Protein AF-A0A7S3SKW7-F1 (afdb_monomer_lite)

Foldseek 3Di:
DVLVCCVPPVVDPLVVQLVVLLVVLLVLQQVPWDQFPPRDTDGPVVLVVPVRSVVVDDPCVLVCLLVDPDPSSVVSNVSVVCVVVVVTFAWFDDKFKDDFAFFAPPLVGRDGDHQQDQADPPPRHGRLPGDFDFDDPVPDADQVGAGTHPVRVDDQVNVLVLLLVLFDPVCSVQLVVVSVQKGKDKDKRFAADWHWDAYPNGGIHIAHDNQVPPWDADPPDDDDPVVGTDRDDPVNDDCVVGPPGRMIMIMIMTGNDFDQTPVRDTSSVRSSVSNVVSCVSSVTDDDPPPPPDDPDDDPDPDDPPDPPPPDDDDDDDDDDDDDDDDDDDDDDDDDDDD

Sequence (338 aa):
MRAKLHQTVYQHHTANVAELMITDVLKLACDFKFRGDNGEPTTLADAALDPISFAQLTDSIIEPIWLSLDPEMKPARELYARILNRNFYKQIGGAFKICHLPLCPNRKCREPTPVHAKFCFNCGAKCTSREHTGGREDGQTDEEYPGVPLLLHKSAEDFKADILEHVKEDLKEHVYKHSHEVAVHLVIITHGKERTMRDHYGKWWKVYDPLWGVGFYNPKEEGELQDKVHWYKRENMSKLNVPEEDQERTLWLYLKNDVRLETGQALSDVVHAAYDLWRRSNKAVQPSQGGQNTPTHTPGGTVIERSVRQGKLQPAKLTLGPSPVPEGSADAEAADLQ

Structure (mmCIF, N/CA/C/O backbone):
data_AF-A0A7S3SKW7-F1
#
_entry.id   AF-A0A7S3SKW7-F1
#
loop_
_atom_site.group_PDB
_atom_site.id
_atom_site.type_symbol
_atom_site.label_atom_id
_atom_site.label_alt_id
_atom_site.label_comp_id
_atom_site.label_asym_id
_atom_site.label_entity_id
_atom_site.label_seq_id
_atom_site.pdbx_PDB_ins_code
_atom_site.Cartn_x
_atom_site.Cartn_y
_atom_site.Cartn_z
_atom_site.occupancy
_atom_site.B_iso_or_equiv
_atom_site.auth_seq_id
_atom_site.auth_comp_id
_atom_site.auth_asym_id
_atom_site.auth_atom_id
_atom_site.pdbx_PDB_model_num
ATOM 1 N N . MET A 1 1 ? 19.826 0.259 -5.684 1.00 86.25 1 MET A N 1
ATOM 2 C CA . MET A 1 1 ? 19.826 0.617 -4.245 1.00 86.25 1 MET A CA 1
ATOM 3 C C . MET A 1 1 ? 18.452 1.068 -3.754 1.00 86.25 1 MET A C 1
ATOM 5 O O . MET A 1 1 ? 17.925 0.385 -2.891 1.00 86.25 1 MET A O 1
ATOM 9 N N . ARG A 1 2 ? 17.837 2.122 -4.323 1.00 89.12 2 ARG A N 1
ATOM 10 C CA . ARG A 1 2 ? 16.497 2.613 -3.922 1.00 89.12 2 ARG A CA 1
ATOM 11 C C . ARG A 1 2 ? 15.456 1.499 -3.741 1.00 89.12 2 ARG A C 1
ATOM 13 O O . ARG A 1 2 ? 14.928 1.346 -2.650 1.00 89.12 2 ARG A O 1
ATOM 20 N N . ALA A 1 3 ? 15.204 0.692 -4.772 1.00 86.62 3 ALA A N 1
ATOM 21 C CA . ALA A 1 3 ? 14.207 -0.381 -4.695 1.00 86.62 3 ALA A CA 1
ATOM 22 C C . ALA A 1 3 ? 14.493 -1.406 -3.584 1.00 86.62 3 ALA A C 1
ATOM 24 O O . ALA A 1 3 ? 13.579 -1.804 -2.876 1.00 86.62 3 ALA A O 1
ATOM 25 N N . LYS A 1 4 ? 15.769 -1.752 -3.364 1.00 87.94 4 LYS A N 1
ATOM 26 C CA . LYS A 1 4 ? 16.181 -2.635 -2.264 1.00 87.94 4 LYS A CA 1
ATOM 27 C C . LYS A 1 4 ? 15.827 -2.027 -0.904 1.00 87.94 4 LYS A C 1
ATOM 29 O O . LYS A 1 4 ? 15.244 -2.718 -0.086 1.00 87.94 4 LYS A O 1
ATOM 34 N N . LEU A 1 5 ? 16.122 -0.742 -0.685 1.00 91.94 5 LEU A N 1
ATOM 35 C CA . LEU A 1 5 ? 15.745 -0.049 0.555 1.00 91.94 5 LEU A CA 1
ATOM 36 C C . LEU A 1 5 ? 14.226 0.005 0.742 1.00 91.94 5 LEU A C 1
ATOM 38 O O . LEU A 1 5 ? 13.752 -0.194 1.856 1.00 91.94 5 LEU A O 1
ATOM 42 N N . HIS A 1 6 ? 13.463 0.214 -0.336 1.00 90.12 6 HIS A N 1
ATOM 43 C CA . HIS A 1 6 ? 12.005 0.116 -0.269 1.00 90.12 6 HIS A CA 1
ATOM 44 C C . HIS A 1 6 ? 11.557 -1.276 0.168 1.00 90.12 6 HIS A C 1
ATOM 46 O O . HIS A 1 6 ? 10.794 -1.372 1.115 1.00 90.12 6 HIS A O 1
ATOM 52 N N . GLN A 1 7 ? 12.073 -2.344 -0.437 1.00 86.62 7 GLN A N 1
ATOM 53 C CA . GLN A 1 7 ? 11.705 -3.713 -0.068 1.00 86.62 7 GLN A CA 1
ATOM 54 C C . GLN A 1 7 ? 12.084 -4.072 1.375 1.00 86.62 7 GLN A C 1
ATOM 56 O O . GLN A 1 7 ? 11.323 -4.754 2.053 1.00 86.62 7 GLN A O 1
ATOM 61 N N . THR A 1 8 ? 13.269 -3.663 1.838 1.00 88.12 8 THR A N 1
ATOM 62 C CA . THR A 1 8 ? 13.812 -4.147 3.117 1.00 88.12 8 THR A CA 1
ATOM 63 C C . THR A 1 8 ? 13.499 -3.248 4.305 1.00 88.12 8 THR A C 1
ATOM 65 O O . THR A 1 8 ? 13.458 -3.744 5.424 1.00 88.12 8 THR A O 1
ATOM 68 N N . VAL A 1 9 ? 13.336 -1.940 4.085 1.00 91.69 9 VAL A N 1
ATOM 69 C CA . VAL A 1 9 ? 13.177 -0.947 5.159 1.00 91.69 9 VAL A CA 1
ATOM 70 C C . VAL A 1 9 ? 11.824 -0.256 5.051 1.00 91.69 9 VAL A C 1
ATOM 72 O O . VAL A 1 9 ? 10.982 -0.443 5.920 1.00 91.69 9 VAL A O 1
ATOM 75 N N . TYR A 1 10 ? 11.589 0.504 3.976 1.00 91.19 10 TYR A N 1
ATOM 76 C CA . TYR A 1 10 ? 10.419 1.391 3.901 1.00 91.19 10 TYR A CA 1
ATOM 77 C C . TYR A 1 10 ? 9.089 0.668 3.706 1.00 91.19 10 TYR A C 1
ATOM 79 O O . TYR A 1 10 ? 8.048 1.270 3.909 1.00 91.19 10 TYR A O 1
ATOM 87 N N . GLN A 1 11 ? 9.109 -0.565 3.208 1.00 92.31 11 GLN A N 1
ATOM 88 C CA . GLN A 1 11 ? 7.915 -1.376 2.960 1.00 92.31 11 GLN A CA 1
ATOM 89 C C . GLN A 1 11 ? 7.965 -2.681 3.753 1.00 92.31 11 GLN A C 1
ATOM 91 O O . GLN A 1 11 ? 7.426 -3.711 3.338 1.00 92.31 11 GLN A O 1
ATOM 96 N N . HIS A 1 12 ? 8.685 -2.662 4.877 1.00 91.38 12 HIS A N 1
ATOM 97 C CA . HIS A 1 12 ? 8.727 -3.798 5.774 1.00 91.38 12 HIS A CA 1
ATOM 98 C C . HIS A 1 12 ? 7.319 -4.059 6.319 1.00 91.38 12 HIS A C 1
ATOM 100 O O . HIS A 1 12 ? 6.720 -3.182 6.930 1.00 91.38 12 HIS A O 1
ATOM 106 N N . HIS A 1 13 ? 6.808 -5.280 6.153 1.00 89.00 13 HIS A N 1
ATOM 107 C CA . HIS A 1 13 ? 5.411 -5.608 6.466 1.00 89.00 13 HIS A CA 1
ATOM 108 C C . HIS A 1 13 ? 4.960 -5.154 7.869 1.00 89.00 13 HIS A C 1
ATOM 110 O O . HIS A 1 13 ? 3.896 -4.564 8.001 1.00 89.00 13 HIS A O 1
ATOM 116 N N . THR A 1 14 ? 5.779 -5.341 8.913 1.00 92.06 14 THR A N 1
ATOM 117 C CA . THR A 1 14 ? 5.444 -4.877 10.273 1.00 92.06 14 THR A CA 1
ATOM 118 C C . THR A 1 14 ? 5.366 -3.353 10.375 1.00 92.06 14 THR A C 1
ATOM 120 O O . THR A 1 14 ? 4.507 -2.846 11.090 1.00 92.06 14 THR A O 1
ATOM 123 N N . ALA A 1 15 ? 6.231 -2.624 9.660 1.00 94.31 15 ALA A N 1
ATOM 124 C CA . ALA A 1 15 ? 6.179 -1.164 9.619 1.00 94.31 15 ALA A CA 1
ATOM 125 C C . ALA A 1 15 ? 4.897 -0.710 8.911 1.00 94.31 15 ALA A C 1
ATOM 127 O O . ALA A 1 15 ? 4.144 0.074 9.474 1.00 94.31 15 ALA A O 1
ATOM 128 N N . ASN A 1 16 ? 4.569 -1.319 7.768 1.00 94.56 16 ASN A N 1
ATOM 129 C CA . ASN A 1 16 ? 3.340 -1.022 7.032 1.00 94.56 16 ASN A CA 1
ATOM 130 C C . ASN A 1 16 ? 2.081 -1.298 7.871 1.00 94.56 16 ASN A C 1
ATOM 132 O O . ASN A 1 16 ? 1.124 -0.531 7.821 1.00 94.56 16 ASN A O 1
ATOM 136 N N . VAL A 1 17 ? 2.055 -2.378 8.663 1.00 95.94 17 VAL A N 1
ATOM 137 C CA . VAL A 1 17 ? 0.923 -2.648 9.568 1.00 95.94 17 VAL A CA 1
ATOM 138 C C . VAL A 1 17 ? 0.831 -1.603 10.676 1.00 95.94 17 VAL A C 1
ATOM 140 O O . VAL A 1 17 ? -0.269 -1.145 10.979 1.00 95.94 17 VAL A O 1
ATOM 143 N N . ALA A 1 18 ? 1.958 -1.204 11.268 1.00 96.62 18 ALA A N 1
ATOM 144 C CA . ALA A 1 18 ? 1.972 -0.142 12.267 1.00 96.62 18 ALA A CA 1
ATOM 145 C C . ALA A 1 18 ? 1.477 1.189 11.675 1.00 96.62 18 ALA A C 1
ATOM 147 O O . ALA A 1 18 ? 0.622 1.830 12.277 1.00 96.62 18 ALA A O 1
ATOM 148 N N . GLU A 1 19 ? 1.925 1.561 10.473 1.00 96.44 19 GLU A N 1
ATOM 149 C CA . GLU A 1 19 ? 1.458 2.749 9.745 1.00 96.44 19 GLU A CA 1
ATOM 150 C C . GLU A 1 19 ? -0.053 2.706 9.471 1.00 96.44 19 GLU A C 1
ATOM 152 O O . GLU A 1 19 ? -0.749 3.701 9.680 1.00 96.44 19 GLU A O 1
ATOM 157 N N . LEU A 1 20 ? -0.589 1.549 9.060 1.00 96.81 20 LEU A N 1
ATOM 158 C CA . LEU A 1 20 ? -2.032 1.360 8.875 1.00 96.81 20 LEU A CA 1
ATOM 159 C C . LEU A 1 20 ? -2.804 1.552 10.183 1.00 96.81 20 LEU A C 1
ATOM 161 O O . LEU A 1 20 ? -3.842 2.211 10.187 1.00 96.81 20 LEU A O 1
ATOM 165 N N . MET A 1 21 ? -2.300 1.010 11.293 1.00 98.00 21 MET A N 1
ATOM 166 C CA . MET A 1 21 ? -2.927 1.191 12.602 1.00 98.00 21 MET A CA 1
ATOM 167 C C . MET A 1 21 ? -2.851 2.642 13.077 1.00 98.00 21 MET A C 1
ATOM 169 O O . MET A 1 21 ? -3.851 3.151 13.565 1.00 98.00 21 MET A O 1
ATOM 173 N N . ILE A 1 22 ? -1.719 3.330 12.901 1.00 97.44 22 ILE A N 1
ATOM 174 C CA . ILE A 1 22 ? -1.582 4.761 13.227 1.00 97.44 22 ILE A CA 1
ATOM 175 C C . ILE A 1 22 ? -2.547 5.592 12.376 1.00 97.44 22 ILE A C 1
ATOM 177 O O . ILE A 1 22 ? -3.231 6.467 12.895 1.00 97.44 22 ILE A O 1
ATOM 181 N N . THR A 1 23 ? -2.670 5.282 11.085 1.00 96.62 23 THR A N 1
ATOM 182 C CA . THR A 1 23 ? -3.644 5.935 10.200 1.00 96.62 23 THR A CA 1
ATOM 183 C C . THR A 1 23 ? -5.071 5.743 10.715 1.00 96.62 23 THR A C 1
ATOM 185 O O . THR A 1 23 ? -5.851 6.691 10.734 1.00 96.62 23 THR A O 1
ATOM 188 N N . ASP A 1 24 ? -5.422 4.534 11.155 1.00 97.06 24 ASP A N 1
ATOM 189 C CA . ASP A 1 24 ? -6.730 4.264 11.752 1.00 97.06 24 ASP A CA 1
ATOM 190 C C . ASP A 1 24 ? -6.914 4.990 13.101 1.00 97.06 24 ASP A C 1
ATOM 192 O O . ASP A 1 24 ? -7.998 5.511 13.349 1.00 97.06 24 ASP A O 1
ATOM 196 N N . VAL A 1 25 ? -5.871 5.106 13.937 1.00 97.50 25 VAL A N 1
ATOM 197 C CA . VAL A 1 25 ? -5.894 5.923 15.170 1.00 97.50 25 VAL A CA 1
ATOM 198 C C . VAL A 1 25 ? -6.221 7.377 14.833 1.00 97.50 25 VAL A C 1
ATOM 200 O O . VAL A 1 25 ? -7.125 7.948 15.435 1.00 97.50 25 VAL A O 1
ATOM 203 N N . LEU A 1 26 ? -5.537 7.963 13.846 1.00 96.62 26 LEU A N 1
ATOM 204 C CA . LEU A 1 26 ? -5.760 9.350 13.430 1.00 96.62 26 LEU A CA 1
ATOM 205 C C . LEU A 1 26 ? -7.150 9.557 12.812 1.00 96.62 26 LEU A C 1
ATOM 207 O O . LEU A 1 26 ? -7.773 10.583 13.058 1.00 96.62 26 LEU A O 1
ATOM 211 N N . LYS A 1 27 ? -7.678 8.576 12.068 1.00 96.00 27 LYS A N 1
ATOM 212 C CA . LYS A 1 27 ? -9.061 8.611 11.557 1.00 96.00 27 LYS A CA 1
ATOM 213 C C . LYS A 1 27 ? -10.095 8.567 12.679 1.00 96.00 27 LYS A C 1
ATOM 215 O O . LYS A 1 27 ? -11.083 9.286 12.615 1.00 96.00 27 LYS A O 1
ATOM 220 N N . LEU A 1 28 ? -9.875 7.733 13.696 1.00 96.12 28 LEU A N 1
ATOM 221 C CA . LEU A 1 28 ? -10.738 7.678 14.881 1.00 96.12 28 LEU A CA 1
ATOM 222 C C . LEU A 1 28 ? -10.633 8.955 15.727 1.00 96.12 28 LEU A C 1
ATOM 224 O O . LEU A 1 28 ? -11.580 9.297 16.422 1.00 96.12 28 LEU A O 1
ATOM 228 N N . ALA A 1 29 ? -9.504 9.658 15.647 1.00 95.88 29 ALA A N 1
ATOM 229 C CA . ALA A 1 29 ? -9.258 10.938 16.299 1.00 95.88 29 ALA A CA 1
ATOM 230 C C . ALA A 1 29 ? -9.480 12.144 15.364 1.00 95.88 29 ALA A C 1
ATOM 232 O O . ALA A 1 29 ? -8.916 13.208 15.603 1.00 95.88 29 ALA A O 1
ATOM 233 N N . CYS A 1 30 ? -10.276 12.004 14.295 1.00 93.38 30 CYS A N 1
ATOM 234 C CA . CYS A 1 30 ? -10.484 13.077 13.313 1.00 93.38 30 CYS A CA 1
ATOM 235 C C . CYS A 1 30 ? -11.018 14.368 13.958 1.00 93.38 30 CYS A C 1
ATOM 237 O O . CYS A 1 30 ? -10.590 15.461 13.592 1.00 93.38 30 CYS A O 1
ATOM 239 N N . ASP A 1 31 ? -11.894 14.227 14.956 1.00 92.94 31 ASP A N 1
ATOM 240 C CA . ASP A 1 31 ? -12.514 15.342 15.680 1.00 92.94 31 ASP A CA 1
ATOM 241 C C . ASP A 1 31 ? -11.653 15.872 16.842 1.00 92.94 31 ASP A C 1
ATOM 243 O O . ASP A 1 31 ? -12.062 16.789 17.560 1.00 92.94 31 ASP A O 1
ATOM 247 N N . PHE A 1 32 ? -10.444 15.327 17.038 1.00 94.56 32 PHE A N 1
ATOM 248 C CA . PHE A 1 32 ? -9.511 15.814 18.048 1.00 94.56 32 PHE A CA 1
ATOM 249 C C . PHE A 1 32 ? -9.118 17.265 17.759 1.00 94.56 32 PHE A C 1
ATOM 251 O O . PHE A 1 32 ? -8.619 17.590 16.679 1.00 94.56 32 PHE A O 1
ATOM 258 N N . LYS A 1 33 ? -9.313 18.134 18.756 1.00 94.31 33 LYS A N 1
ATOM 259 C CA . LYS A 1 33 ? -8.997 19.558 18.656 1.00 94.31 33 LYS A CA 1
ATOM 260 C C . LYS A 1 33 ? -7.662 19.874 19.305 1.00 94.31 33 LYS A C 1
ATOM 262 O O . LYS A 1 33 ? -7.409 19.502 20.450 1.00 94.31 33 LYS A O 1
ATOM 267 N N . PHE A 1 34 ? -6.850 20.642 18.599 1.00 92.50 34 PHE A N 1
ATOM 268 C CA . PHE A 1 34 ? -5.617 21.219 19.116 1.00 92.50 34 PHE A CA 1
ATOM 269 C C . PHE A 1 34 ? -5.548 22.704 18.767 1.00 92.50 34 PHE A C 1
ATOM 271 O O . PHE A 1 34 ? -6.434 23.251 18.113 1.00 92.50 34 PHE A O 1
ATOM 278 N N . ARG A 1 35 ? -4.522 23.385 19.271 1.00 91.38 35 ARG A N 1
ATOM 279 C CA . ARG A 1 35 ? -4.358 24.823 19.076 1.00 91.38 35 ARG A CA 1
ATOM 280 C C . ARG A 1 35 ? -3.829 25.098 17.664 1.00 91.38 35 ARG A C 1
ATOM 282 O O . ARG A 1 35 ? -2.755 24.621 17.330 1.00 91.38 35 ARG A O 1
ATOM 289 N N . GLY A 1 36 ? -4.576 25.849 16.865 1.00 88.94 36 GLY A N 1
ATOM 290 C CA . GLY A 1 36 ? -4.210 26.283 15.517 1.00 88.94 36 GLY A CA 1
ATOM 291 C C . GLY A 1 36 ? -3.710 27.728 15.477 1.00 88.94 36 GLY A C 1
ATOM 292 O O . GLY A 1 36 ? -3.124 28.230 16.447 1.00 88.94 36 GLY A O 1
ATOM 293 N N . ASP A 1 37 ? -3.943 28.404 14.350 1.00 87.44 37 ASP A N 1
ATOM 294 C CA . ASP A 1 37 ? -3.579 29.812 14.160 1.00 87.44 37 ASP A CA 1
ATOM 295 C C . ASP A 1 37 ? -4.242 30.735 15.197 1.00 87.44 37 ASP A C 1
ATOM 297 O O . ASP A 1 37 ? -5.393 30.550 15.591 1.00 87.44 37 ASP A O 1
ATOM 301 N N . ASN A 1 38 ? -3.483 31.719 15.687 1.00 86.50 38 ASN A N 1
ATOM 302 C CA . ASN A 1 38 ? -3.881 32.678 16.728 1.00 86.50 38 ASN A CA 1
ATOM 303 C C . ASN A 1 38 ? -4.429 32.06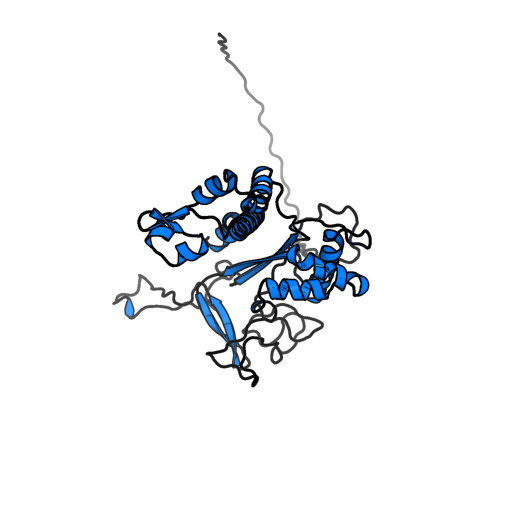4 18.034 1.00 86.50 38 ASN A C 1
ATOM 305 O O . ASN A 1 38 ? -4.876 32.778 18.928 1.00 86.50 38 ASN A O 1
ATOM 309 N N . GLY A 1 39 ? -4.309 30.746 18.205 1.00 86.88 39 GLY A N 1
ATOM 310 C CA . GLY A 1 39 ? -4.818 30.016 19.354 1.00 86.88 39 GLY A CA 1
ATOM 311 C C . GLY A 1 39 ? -6.234 29.469 19.230 1.00 86.88 39 GLY A C 1
ATOM 312 O O . GLY A 1 39 ? -6.721 28.911 20.212 1.00 86.88 39 GLY A O 1
ATOM 313 N N . GLU A 1 40 ? -6.853 29.575 18.058 1.00 92.06 40 GLU A N 1
ATOM 314 C CA . GLU A 1 40 ? -8.169 28.996 17.802 1.00 92.06 40 GLU A CA 1
ATOM 315 C C . GLU A 1 40 ? -8.094 27.463 17.718 1.00 92.06 40 GLU A C 1
ATOM 317 O O . GLU A 1 40 ? -7.094 26.916 17.244 1.00 92.06 40 GLU A O 1
ATOM 322 N N . PRO A 1 41 ? -9.114 26.730 18.193 1.00 93.81 41 PRO A N 1
ATOM 323 C CA . PRO A 1 41 ? -9.132 25.280 18.090 1.00 93.81 41 PRO A CA 1
ATOM 324 C C . PRO A 1 41 ? -9.297 24.841 16.629 1.00 93.81 41 PRO A C 1
ATOM 326 O O . PRO A 1 41 ? -10.198 25.302 15.933 1.00 93.81 41 PRO A O 1
ATOM 329 N N . THR A 1 42 ? -8.471 23.896 16.193 1.00 94.88 42 THR A N 1
ATOM 330 C CA . THR A 1 42 ? -8.507 23.301 14.850 1.00 94.88 42 THR A CA 1
ATOM 331 C C . THR A 1 42 ? -8.482 21.775 14.932 1.00 94.88 42 THR A C 1
ATOM 333 O O . THR A 1 42 ? -8.082 21.216 15.957 1.00 94.88 42 THR A O 1
ATOM 336 N N . THR A 1 43 ? -8.937 21.101 13.876 1.00 95.06 43 THR A N 1
ATOM 337 C CA . THR A 1 43 ? -8.936 19.634 13.758 1.00 95.06 43 THR A CA 1
ATOM 338 C C . THR A 1 43 ? -7.775 19.148 12.891 1.00 95.06 43 THR A C 1
ATOM 340 O O . THR A 1 43 ? -7.118 19.935 12.209 1.00 95.06 43 THR A O 1
ATOM 343 N N . LEU A 1 44 ? -7.522 17.833 12.874 1.00 93.25 44 LEU A N 1
ATOM 344 C CA . LEU A 1 44 ? -6.508 17.238 11.991 1.00 93.25 44 LEU A CA 1
ATOM 345 C C . LEU A 1 44 ? -6.794 17.517 10.506 1.00 93.25 44 LEU A C 1
ATOM 347 O O . LEU A 1 44 ? -5.866 17.760 9.735 1.00 93.25 44 LEU A O 1
ATOM 351 N N . ALA A 1 45 ? -8.068 17.476 10.107 1.00 92.62 45 ALA A N 1
ATOM 352 C CA . ALA A 1 45 ? -8.479 17.705 8.726 1.00 92.62 45 ALA A CA 1
ATOM 353 C C . ALA A 1 45 ? -8.369 19.187 8.337 1.00 92.62 45 ALA A C 1
ATOM 355 O O . ALA A 1 45 ? -7.813 19.502 7.285 1.00 92.62 45 ALA A O 1
ATOM 356 N N . ASP A 1 46 ? -8.835 20.091 9.201 1.00 94.06 46 ASP A N 1
ATOM 357 C CA . ASP A 1 46 ? -8.804 21.535 8.936 1.00 94.06 46 ASP A CA 1
ATOM 358 C C . ASP A 1 46 ? -7.373 22.077 8.920 1.00 94.06 46 ASP A C 1
ATOM 360 O O . ASP A 1 46 ? -7.027 22.927 8.099 1.00 94.06 46 ASP A O 1
ATOM 364 N N . ALA A 1 47 ? -6.499 21.530 9.766 1.00 93.75 47 ALA A N 1
ATOM 365 C CA . ALA A 1 47 ? -5.092 21.897 9.789 1.00 93.75 47 ALA A CA 1
ATOM 366 C C . ALA A 1 47 ? -4.351 21.566 8.488 1.00 93.75 47 ALA A C 1
ATOM 368 O O . ALA A 1 47 ? -3.355 22.212 8.197 1.00 93.75 47 ALA A O 1
ATOM 369 N N . ALA A 1 48 ? -4.829 20.625 7.666 1.00 91.50 48 ALA A N 1
ATOM 370 C CA . ALA A 1 48 ? -4.250 20.387 6.341 1.00 91.50 48 ALA A CA 1
ATOM 371 C C . ALA A 1 48 ? -4.508 21.544 5.352 1.00 91.50 48 ALA A C 1
ATOM 373 O O . ALA A 1 48 ? -3.822 21.643 4.333 1.00 91.50 48 ALA A O 1
ATOM 374 N N . LEU A 1 49 ? -5.490 22.406 5.637 1.00 93.75 49 LEU A N 1
ATOM 375 C CA . LEU A 1 49 ? -5.870 23.553 4.809 1.00 93.75 49 LEU A CA 1
ATOM 376 C C . LEU A 1 49 ? -5.236 24.871 5.283 1.00 93.75 49 LEU A C 1
ATOM 378 O O . LEU A 1 49 ? -5.203 25.831 4.514 1.00 93.75 49 LEU A O 1
ATOM 382 N N . ASP A 1 50 ? -4.717 24.916 6.513 1.00 93.81 50 ASP A N 1
ATOM 383 C CA . ASP A 1 50 ? -4.069 26.090 7.103 1.00 93.81 50 ASP A CA 1
ATOM 384 C C . ASP A 1 50 ? -2.564 25.846 7.337 1.00 93.81 50 ASP A C 1
ATOM 386 O O . ASP A 1 50 ? -2.202 25.035 8.191 1.00 93.81 50 ASP A O 1
ATOM 390 N N . PRO A 1 51 ? -1.656 26.566 6.650 1.00 94.12 51 PRO A N 1
ATOM 391 C CA . PRO A 1 51 ? -0.213 26.374 6.795 1.00 94.12 51 PRO A CA 1
ATOM 392 C C . PRO A 1 51 ? 0.320 26.540 8.225 1.00 94.12 51 PRO A C 1
ATOM 394 O O . PRO A 1 51 ? 1.295 25.877 8.586 1.00 94.12 51 PRO A O 1
ATOM 397 N N . ILE A 1 52 ? -0.284 27.420 9.035 1.00 94.06 52 ILE A N 1
ATOM 398 C CA . ILE A 1 52 ? 0.179 27.693 10.405 1.00 94.06 52 ILE A CA 1
ATOM 399 C C . ILE A 1 52 ? -0.167 26.516 11.318 1.00 94.06 52 ILE A C 1
ATOM 401 O O . ILE A 1 52 ? 0.695 26.027 12.050 1.00 94.06 52 ILE A O 1
ATOM 405 N N . SER A 1 53 ? -1.402 26.027 11.242 1.00 94.25 53 SER A N 1
ATOM 406 C CA . SER A 1 53 ? -1.846 24.829 11.954 1.00 94.25 53 SER A CA 1
ATOM 407 C C . SER A 1 53 ? -1.124 23.573 11.455 1.00 94.25 53 SER A C 1
ATOM 409 O O . SER A 1 53 ? -0.701 22.751 12.267 1.00 94.25 53 SER A O 1
ATOM 411 N N . PHE A 1 54 ? -0.903 23.444 10.141 1.00 95.06 54 PHE A N 1
ATOM 412 C CA . PHE A 1 54 ? -0.163 22.327 9.549 1.00 95.06 54 PHE A CA 1
ATOM 413 C C . PHE A 1 54 ? 1.269 22.230 10.081 1.00 95.06 54 PHE A C 1
ATOM 415 O O . PHE A 1 54 ? 1.736 21.142 10.399 1.00 95.06 54 PHE A O 1
ATOM 422 N N . ALA A 1 55 ? 1.966 23.360 10.229 1.00 93.69 55 ALA A N 1
ATOM 423 C CA . ALA A 1 55 ? 3.334 23.382 10.748 1.00 93.69 55 ALA A CA 1
ATOM 424 C C . ALA A 1 55 ? 3.446 22.885 12.203 1.00 93.69 55 ALA A C 1
ATOM 426 O O . ALA A 1 55 ? 4.531 22.498 12.638 1.00 93.69 55 ALA A O 1
ATOM 427 N N . GLN A 1 56 ? 2.340 22.891 12.955 1.00 91.00 56 GLN A N 1
ATOM 428 C CA . GLN A 1 56 ? 2.277 22.365 14.321 1.00 91.00 56 GLN A CA 1
ATOM 429 C C . GLN A 1 56 ? 1.967 20.862 14.359 1.00 91.00 56 GLN A C 1
ATOM 431 O O . GLN A 1 56 ? 2.232 20.209 15.372 1.00 91.00 56 GLN A O 1
ATOM 436 N N . LEU A 1 57 ? 1.448 20.291 13.265 1.00 92.69 57 LEU A N 1
ATOM 437 C CA . LEU A 1 57 ? 1.221 18.856 13.151 1.00 92.69 57 LEU A CA 1
ATOM 438 C C . LEU A 1 57 ? 2.557 18.128 13.023 1.00 92.69 57 LEU A C 1
ATOM 440 O O . LEU A 1 57 ? 3.233 18.152 11.998 1.00 92.69 57 LEU A O 1
ATOM 444 N N . THR A 1 58 ? 2.916 17.443 14.098 1.00 94.31 58 THR A N 1
ATOM 445 C CA . THR A 1 58 ? 4.094 16.581 14.181 1.00 94.31 58 THR A CA 1
ATOM 446 C C . THR A 1 58 ? 3.685 15.251 14.797 1.00 94.31 58 THR A C 1
ATOM 448 O O . THR A 1 58 ? 2.585 15.127 15.338 1.00 94.31 58 THR A O 1
ATOM 451 N N . ASP A 1 59 ? 4.588 14.272 14.796 1.00 95.06 59 ASP A N 1
ATOM 452 C CA . ASP A 1 59 ? 4.357 12.958 15.413 1.00 95.06 59 ASP A CA 1
ATOM 453 C C . ASP A 1 59 ? 3.943 13.050 16.894 1.00 95.06 59 ASP A C 1
ATOM 455 O O . ASP A 1 59 ? 3.311 12.136 17.426 1.00 95.06 59 ASP A O 1
ATOM 459 N N . SER A 1 60 ? 4.238 14.179 17.553 1.00 93.88 60 SER A N 1
ATOM 460 C CA . SER A 1 60 ? 3.824 14.439 18.932 1.00 93.88 60 SER A CA 1
ATOM 461 C C . SER A 1 60 ? 2.305 14.455 19.120 1.00 93.88 60 SER A C 1
ATOM 463 O O . SER A 1 60 ? 1.862 14.190 20.228 1.00 93.88 60 SER A O 1
ATOM 465 N N . ILE A 1 61 ? 1.495 14.668 18.072 1.00 94.38 61 ILE A N 1
ATOM 466 C CA . ILE A 1 61 ? 0.023 14.737 18.155 1.00 94.38 61 ILE A CA 1
ATOM 467 C C . ILE A 1 61 ? -0.626 13.458 18.703 1.00 94.38 61 ILE A C 1
ATOM 469 O O . ILE A 1 61 ? -1.700 13.501 19.304 1.00 94.38 61 ILE A O 1
ATOM 473 N N . ILE A 1 62 ? 0.047 12.318 18.543 1.00 95.12 62 ILE A N 1
ATOM 474 C CA . ILE A 1 62 ? -0.423 11.024 19.038 1.00 95.12 62 ILE A CA 1
ATOM 475 C C . ILE A 1 62 ? -0.453 11.000 20.574 1.00 95.12 62 ILE A C 1
ATOM 477 O O . ILE A 1 62 ? -1.341 10.382 21.161 1.00 95.12 62 ILE A O 1
ATOM 481 N N . GLU A 1 63 ? 0.476 11.685 21.243 1.00 95.19 63 GLU A N 1
ATOM 482 C CA . GLU A 1 63 ? 0.567 11.690 22.705 1.00 95.19 63 GLU A CA 1
ATOM 483 C C . GLU A 1 63 ? -0.606 12.444 23.371 1.00 95.19 63 GLU A C 1
ATOM 485 O O . GLU A 1 63 ? -1.253 11.856 24.241 1.00 95.19 63 GLU A O 1
ATOM 490 N N . PRO A 1 64 ? -0.990 13.665 22.948 1.00 94.94 64 PRO A N 1
ATOM 491 C CA . PRO A 1 64 ? -2.220 14.315 23.394 1.00 94.94 64 PRO A CA 1
ATOM 492 C C . PRO A 1 64 ? -3.488 13.500 23.122 1.00 94.94 64 PRO A C 1
ATOM 494 O O . PRO A 1 64 ? -4.361 13.450 23.986 1.00 94.94 64 PRO A O 1
ATOM 497 N N . ILE A 1 65 ? -3.591 12.822 21.971 1.00 95.38 65 ILE A N 1
ATOM 498 C CA . ILE A 1 65 ? -4.723 11.922 21.679 1.00 95.38 65 ILE A CA 1
ATOM 499 C C . ILE A 1 65 ? -4.754 10.772 22.694 1.00 95.38 65 ILE A C 1
ATOM 501 O O . ILE A 1 65 ? -5.807 10.442 23.242 1.00 95.38 65 ILE A O 1
ATOM 505 N N . TRP A 1 66 ? -3.591 10.186 22.983 1.00 96.12 66 TRP A N 1
ATOM 506 C CA . TRP A 1 66 ? -3.444 9.103 23.950 1.00 96.12 66 TRP A CA 1
ATOM 507 C C . TRP A 1 66 ? -3.802 9.526 25.384 1.00 96.12 66 TRP A C 1
ATOM 509 O O . TRP A 1 66 ? -4.473 8.781 26.101 1.00 96.12 66 TRP A O 1
ATOM 519 N N . LEU A 1 67 ? -3.395 10.730 25.791 1.00 95.50 67 LEU A N 1
ATOM 520 C CA . LEU A 1 67 ? -3.640 11.284 27.126 1.00 95.50 67 LEU A CA 1
ATOM 521 C C . LEU A 1 67 ? -5.012 11.958 27.276 1.00 95.50 67 LEU A C 1
ATOM 523 O O . LEU A 1 67 ? -5.409 12.281 28.398 1.00 95.50 67 LEU A O 1
ATOM 527 N N . SER A 1 68 ? -5.746 12.160 26.180 1.00 94.38 68 SER A N 1
ATOM 528 C CA . SER A 1 68 ? -7.063 12.792 26.203 1.00 94.38 68 SER A CA 1
ATOM 529 C C . SER A 1 68 ? -8.025 12.041 27.124 1.00 94.38 68 SER A C 1
ATOM 531 O O . SER A 1 68 ? -8.123 10.813 27.089 1.00 94.38 68 SER A O 1
ATOM 533 N N . LEU A 1 69 ? -8.765 12.784 27.948 1.00 94.06 69 LEU A N 1
ATOM 534 C CA . LEU A 1 69 ? -9.828 12.242 28.800 1.00 94.06 69 LEU A CA 1
ATOM 535 C C . LEU A 1 69 ? -11.177 12.159 28.080 1.00 94.06 69 LEU A C 1
ATOM 537 O O . LEU A 1 69 ? -12.127 11.616 28.643 1.00 94.06 69 LEU A O 1
ATOM 541 N N . ASP A 1 70 ? -11.252 12.668 26.853 1.00 94.19 70 ASP A N 1
ATOM 542 C CA . ASP A 1 70 ? -12.469 12.678 26.057 1.00 94.19 70 ASP A CA 1
ATOM 543 C C . ASP A 1 70 ? -12.970 11.237 25.802 1.00 94.19 70 ASP A C 1
ATOM 545 O O . ASP A 1 70 ? -12.206 10.387 25.311 1.00 94.19 70 ASP A O 1
ATOM 549 N N . PRO A 1 71 ? -14.232 10.919 26.152 1.00 94.56 71 PRO A N 1
ATOM 550 C CA . PRO A 1 71 ? -14.849 9.644 25.811 1.00 94.56 71 PRO A CA 1
ATOM 551 C C . PRO A 1 71 ? -14.846 9.349 24.307 1.00 94.56 71 PRO A C 1
ATOM 553 O O . PRO A 1 71 ? -14.697 8.183 23.939 1.00 94.56 71 PRO A O 1
ATOM 556 N N . GLU A 1 72 ? -14.954 10.366 23.447 1.00 94.12 72 GLU A N 1
ATOM 557 C CA . GLU A 1 72 ? -14.964 10.197 21.987 1.00 94.12 72 GLU A CA 1
ATOM 558 C C . GLU A 1 72 ? -13.615 9.689 21.465 1.00 94.12 72 GLU A C 1
ATOM 560 O O . GLU A 1 72 ? -13.561 8.927 20.503 1.00 94.12 72 GLU A O 1
ATOM 565 N N . MET A 1 73 ? -12.518 9.992 22.168 1.00 95.81 73 MET A N 1
ATOM 566 C CA . MET A 1 73 ? -11.170 9.525 21.819 1.00 95.81 73 MET A CA 1
ATOM 567 C C . MET A 1 73 ? -10.873 8.102 22.311 1.00 95.81 73 MET A C 1
ATOM 569 O O . MET A 1 73 ? -9.802 7.557 22.037 1.00 95.81 73 MET A O 1
ATOM 573 N N . LYS A 1 74 ? -11.790 7.460 23.047 1.00 96.69 74 LYS A N 1
ATOM 574 C CA . LYS A 1 74 ? -11.588 6.103 23.581 1.00 96.69 74 LYS A CA 1
ATOM 575 C C . LYS A 1 74 ? -11.198 5.073 22.502 1.00 96.69 74 LYS A C 1
ATOM 577 O O . LYS A 1 74 ? -10.219 4.366 22.741 1.00 96.69 74 LYS A O 1
ATOM 582 N N . PRO A 1 75 ? -11.854 4.994 21.325 1.00 96.50 75 PRO A N 1
ATOM 583 C CA . PRO A 1 75 ? -11.476 4.031 20.289 1.00 96.50 75 PRO A CA 1
ATOM 584 C C . PRO A 1 75 ? -10.056 4.259 19.749 1.00 96.50 75 PRO A C 1
ATOM 586 O O . PRO A 1 75 ? -9.303 3.303 19.563 1.00 96.50 75 PRO A O 1
ATOM 589 N N . ALA A 1 76 ? -9.663 5.523 19.547 1.00 97.38 76 ALA A N 1
ATOM 590 C CA . ALA A 1 76 ? -8.316 5.884 19.106 1.00 97.38 76 ALA A CA 1
ATOM 591 C C . ALA A 1 76 ? -7.264 5.473 20.148 1.00 97.38 76 ALA A C 1
ATOM 593 O O . ALA A 1 76 ? -6.247 4.866 19.806 1.00 97.38 76 ALA A O 1
ATOM 594 N N . ARG A 1 77 ? -7.548 5.722 21.435 1.00 97.25 77 ARG A N 1
ATOM 595 C CA . ARG A 1 77 ? -6.690 5.303 22.548 1.00 97.25 77 ARG A CA 1
ATOM 596 C C . ARG A 1 77 ? -6.531 3.788 22.598 1.00 97.25 77 ARG A C 1
ATOM 598 O O . ARG A 1 77 ? -5.409 3.293 22.605 1.00 97.25 77 ARG A O 1
ATOM 605 N N . GLU A 1 78 ? -7.625 3.034 22.591 1.00 96.81 78 GLU A N 1
ATOM 606 C CA . GLU A 1 78 ? -7.580 1.566 22.639 1.00 96.81 78 GLU A CA 1
ATOM 607 C C . GLU A 1 78 ? -6.778 0.974 21.472 1.00 96.81 78 GLU A C 1
ATOM 609 O O . GLU A 1 78 ? -5.979 0.051 21.665 1.00 96.81 78 GLU A O 1
ATOM 614 N N . LEU A 1 79 ? -6.924 1.538 20.271 1.00 97.44 79 LEU A N 1
ATOM 615 C CA . LEU A 1 79 ? -6.146 1.114 19.114 1.00 97.44 79 LEU A CA 1
ATOM 616 C C . LEU A 1 79 ? -4.656 1.465 19.254 1.00 97.44 79 LEU A C 1
ATOM 618 O O . LEU A 1 79 ? -3.808 0.622 18.964 1.00 97.44 79 LEU A O 1
ATOM 622 N N . TYR A 1 80 ? -4.315 2.650 19.764 1.00 97.50 80 TYR A N 1
ATOM 623 C CA . TYR A 1 80 ? -2.921 3.012 20.034 1.00 97.50 80 TYR A CA 1
ATOM 624 C C . TYR A 1 80 ? -2.291 2.128 21.126 1.00 97.50 80 TYR A C 1
ATOM 626 O O . TYR A 1 80 ? -1.158 1.663 20.983 1.00 97.50 80 TYR A O 1
ATOM 634 N N . ALA A 1 81 ? -3.049 1.772 22.168 1.00 97.25 81 ALA A N 1
ATOM 635 C CA . ALA A 1 81 ? -2.612 0.830 23.198 1.00 97.25 81 ALA A CA 1
ATOM 636 C C . ALA A 1 81 ? -2.270 -0.550 22.614 1.00 97.25 81 ALA A C 1
ATOM 638 O O . ALA A 1 81 ? -1.325 -1.202 23.065 1.00 97.25 81 ALA A O 1
ATOM 639 N N . ARG A 1 82 ? -2.999 -1.010 21.587 1.00 97.25 82 ARG A N 1
ATOM 640 C CA . ARG A 1 82 ? -2.643 -2.246 20.872 1.00 97.25 82 ARG A CA 1
ATOM 641 C C . ARG A 1 82 ? -1.278 -2.141 20.200 1.00 97.25 82 ARG A C 1
ATOM 643 O O . ARG A 1 82 ? -0.508 -3.093 20.293 1.00 97.25 82 ARG A O 1
ATOM 650 N N . ILE A 1 83 ? -0.966 -1.007 19.570 1.00 96.81 83 ILE A N 1
ATOM 651 C CA . ILE A 1 83 ? 0.331 -0.767 18.916 1.00 96.81 83 ILE A CA 1
ATOM 652 C C . ILE A 1 83 ? 1.466 -0.853 19.944 1.00 96.81 83 ILE A C 1
ATOM 654 O O . ILE A 1 83 ? 2.432 -1.585 19.723 1.00 96.81 83 ILE A O 1
ATOM 658 N N . LEU A 1 84 ? 1.321 -0.187 21.096 1.00 96.56 84 LEU A N 1
ATOM 659 C CA . LEU A 1 84 ? 2.310 -0.229 22.183 1.00 96.56 84 LEU A CA 1
ATOM 660 C C . LEU A 1 84 ? 2.537 -1.654 22.709 1.00 96.56 84 LEU A C 1
ATOM 662 O O . LEU A 1 84 ? 3.672 -2.058 22.958 1.00 96.56 84 LEU A O 1
ATOM 666 N N . ASN A 1 85 ? 1.469 -2.448 22.797 1.00 97.12 85 ASN A N 1
ATOM 667 C CA . ASN A 1 85 ? 1.523 -3.857 23.190 1.00 97.12 85 ASN A CA 1
ATOM 668 C C . ASN A 1 85 ? 1.926 -4.810 22.048 1.00 97.12 85 ASN A C 1
ATOM 670 O O . ASN A 1 85 ? 1.877 -6.027 22.222 1.00 97.12 85 ASN A O 1
ATOM 674 N N . ARG A 1 86 ? 2.304 -4.285 20.871 1.00 96.25 86 ARG A N 1
ATOM 675 C CA . ARG A 1 86 ? 2.632 -5.055 19.655 1.00 96.25 86 ARG A CA 1
ATOM 676 C C . ARG A 1 86 ? 1.514 -6.008 19.200 1.00 96.25 86 ARG A C 1
ATOM 678 O O . ARG A 1 86 ? 1.775 -6.992 18.510 1.00 96.25 86 ARG A O 1
ATOM 685 N N . ASN A 1 87 ? 0.264 -5.706 19.551 1.00 96.50 87 ASN A N 1
ATOM 686 C CA . ASN A 1 87 ? -0.928 -6.422 19.099 1.00 96.50 87 ASN A CA 1
ATOM 687 C C . ASN A 1 87 ? -1.409 -5.858 17.752 1.00 96.50 87 ASN A C 1
ATOM 689 O O . ASN A 1 87 ? -2.454 -5.201 17.653 1.00 96.50 87 ASN A O 1
ATOM 693 N N . PHE A 1 88 ? -0.582 -6.081 16.731 1.00 96.94 88 PHE A N 1
ATOM 694 C CA . PHE A 1 88 ? -0.793 -5.594 15.374 1.00 96.94 88 PHE A CA 1
ATOM 695 C C . PHE A 1 88 ? -1.966 -6.283 14.663 1.00 96.94 88 PHE A C 1
ATOM 697 O O . PHE A 1 88 ? -2.447 -7.332 15.092 1.00 96.94 88 PHE A O 1
ATOM 704 N N . TYR A 1 89 ? -2.418 -5.712 13.543 1.00 97.50 89 TYR A N 1
ATOM 705 C CA . TYR A 1 89 ? -3.348 -6.408 12.652 1.00 97.50 89 TYR A CA 1
ATOM 706 C C . TYR A 1 89 ? -2.743 -7.723 12.149 1.00 97.50 89 TYR A C 1
ATOM 708 O O . TYR A 1 89 ? -1.557 -7.807 11.819 1.00 97.50 89 TYR A O 1
ATOM 716 N N . LYS A 1 90 ? -3.571 -8.767 12.091 1.00 95.56 90 LYS A N 1
ATOM 717 C CA . LYS A 1 90 ? -3.142 -10.122 11.735 1.00 95.56 90 LYS A CA 1
ATOM 718 C C . LYS A 1 90 ? -3.000 -10.222 10.223 1.00 95.56 90 LYS A C 1
ATOM 720 O O . LYS A 1 90 ? -3.969 -10.021 9.498 1.00 95.56 90 LYS A O 1
ATOM 725 N N . GLN A 1 91 ? -1.813 -10.564 9.736 1.00 95.06 91 GLN A N 1
ATOM 726 C CA . GLN A 1 91 ? -1.622 -10.870 8.321 1.00 95.06 91 GLN A CA 1
ATOM 727 C C . GLN A 1 91 ? -2.339 -12.174 7.953 1.00 95.06 91 GLN A C 1
ATOM 729 O O . GLN A 1 91 ? -2.186 -13.190 8.632 1.00 95.06 91 GLN A O 1
ATOM 734 N N . ILE A 1 92 ? -3.097 -12.144 6.860 1.00 94.06 92 ILE A N 1
ATOM 735 C CA . ILE A 1 92 ? -3.784 -13.304 6.300 1.00 94.06 92 ILE A CA 1
ATOM 736 C C . ILE A 1 92 ? -3.023 -13.775 5.061 1.00 94.06 92 ILE A C 1
ATOM 738 O O . ILE A 1 92 ? -2.877 -13.046 4.081 1.00 94.06 92 ILE A O 1
ATOM 742 N N . GLY A 1 93 ? -2.534 -15.014 5.111 1.00 89.19 93 GLY A N 1
ATOM 743 C CA . GLY A 1 93 ? -1.771 -15.618 4.024 1.00 89.19 93 GLY A CA 1
ATOM 744 C C . GLY A 1 93 ? -0.409 -14.955 3.789 1.00 89.19 93 GLY A C 1
ATOM 745 O O . GLY A 1 93 ? 0.117 -14.202 4.610 1.00 89.19 93 GLY A O 1
ATOM 746 N N . GLY A 1 94 ? 0.202 -15.274 2.650 1.00 88.12 94 GLY A N 1
ATOM 747 C CA . GLY A 1 94 ? 1.447 -14.649 2.206 1.00 88.12 94 GLY A CA 1
ATOM 748 C C . GLY A 1 94 ? 1.203 -13.403 1.358 1.00 88.12 94 GLY A C 1
ATOM 749 O O . GLY A 1 94 ? 0.140 -13.254 0.753 1.00 88.12 94 GLY A O 1
ATOM 750 N N . ALA A 1 95 ? 2.224 -12.553 1.254 1.00 89.06 95 ALA A N 1
ATOM 751 C CA . ALA A 1 95 ? 2.255 -11.472 0.275 1.00 89.06 95 ALA A CA 1
ATOM 752 C C . ALA A 1 95 ? 1.960 -12.004 -1.139 1.00 89.06 95 ALA A C 1
ATOM 754 O O . ALA A 1 95 ? 2.371 -13.111 -1.482 1.00 89.06 95 ALA A O 1
ATOM 755 N N . PHE A 1 96 ? 1.278 -11.237 -1.981 1.00 88.19 96 PHE A N 1
ATOM 756 C CA . PHE A 1 96 ? 1.031 -11.615 -3.371 1.00 88.19 96 PHE A CA 1
ATOM 757 C C . PHE A 1 96 ? 1.704 -10.621 -4.309 1.00 88.19 96 PHE A C 1
ATOM 759 O O . PHE A 1 96 ? 1.320 -9.456 -4.387 1.00 88.19 96 PHE A O 1
ATOM 766 N N . LYS A 1 97 ? 2.733 -11.092 -5.022 1.00 88.00 97 LYS A N 1
ATOM 767 C CA . LYS A 1 97 ? 3.418 -10.297 -6.040 1.00 88.00 97 LYS A CA 1
ATOM 768 C C . LYS A 1 97 ? 2.572 -10.293 -7.314 1.00 88.00 97 LYS A C 1
ATOM 770 O O . LYS A 1 97 ? 2.408 -11.323 -7.966 1.00 88.00 97 LYS A O 1
ATOM 775 N N . ILE A 1 98 ? 2.027 -9.133 -7.648 1.00 86.00 98 ILE A N 1
ATOM 776 C CA . ILE A 1 98 ? 1.254 -8.899 -8.862 1.00 86.00 98 ILE A CA 1
ATOM 777 C C . ILE A 1 98 ? 2.228 -8.778 -10.031 1.00 86.00 98 ILE A C 1
ATOM 779 O O . ILE A 1 98 ? 3.181 -7.996 -9.995 1.00 86.00 98 ILE A O 1
ATOM 783 N N . CYS A 1 99 ? 1.965 -9.539 -11.091 1.00 78.12 99 CYS A N 1
ATOM 784 C CA . CYS A 1 99 ? 2.741 -9.441 -12.314 1.00 78.12 99 CYS A CA 1
ATOM 785 C C . CYS A 1 99 ? 2.476 -8.102 -13.018 1.00 78.12 99 CYS A C 1
ATOM 787 O O . CYS A 1 99 ? 1.329 -7.755 -13.305 1.00 78.12 99 CYS A O 1
ATOM 789 N N . HIS A 1 100 ? 3.547 -7.371 -13.320 1.00 79.44 100 HIS A N 1
ATOM 790 C CA . HIS A 1 100 ? 3.487 -6.103 -14.045 1.00 79.44 100 HIS A CA 1
ATOM 791 C C . HIS A 1 100 ? 3.517 -6.272 -15.572 1.00 79.44 100 HIS A C 1
ATOM 793 O O . HIS A 1 100 ? 3.327 -5.306 -16.307 1.00 79.44 100 HIS A O 1
ATOM 799 N N . LEU A 1 101 ? 3.778 -7.484 -16.065 1.00 81.62 101 LEU A N 1
ATOM 800 C CA . LEU A 1 101 ? 3.767 -7.773 -17.491 1.00 81.62 101 LEU A CA 1
ATOM 801 C C . LEU A 1 101 ? 2.362 -8.178 -17.949 1.00 81.62 101 LEU A C 1
ATOM 803 O O . LEU A 1 101 ? 1.621 -8.825 -17.204 1.00 81.62 101 LEU A O 1
ATOM 807 N N . PRO A 1 102 ? 2.003 -7.879 -19.207 1.00 81.69 102 PRO A N 1
ATOM 808 C CA . PRO A 1 102 ? 0.809 -8.437 -19.816 1.00 81.69 102 PRO A CA 1
ATOM 809 C C . PRO A 1 102 ? 0.823 -9.968 -19.759 1.00 81.69 102 PRO A C 1
ATOM 811 O O . PRO A 1 102 ? 1.795 -10.620 -20.162 1.00 81.69 102 PRO A O 1
ATOM 814 N N . LEU A 1 103 ? -0.281 -10.552 -19.301 1.00 83.19 103 LEU A N 1
ATOM 815 C CA . LEU A 1 103 ? -0.444 -12.001 -19.286 1.00 83.19 103 LEU A CA 1
ATOM 816 C C . LEU A 1 103 ? -0.693 -12.525 -20.705 1.00 83.19 103 LEU A C 1
ATOM 818 O O . LEU A 1 103 ? -1.291 -11.856 -21.552 1.00 83.19 103 LEU A O 1
ATOM 822 N N . CYS A 1 104 ? -0.252 -13.752 -20.967 1.00 84.62 104 CYS A N 1
ATOM 823 C CA . CYS A 1 104 ? -0.530 -14.437 -22.220 1.00 84.62 104 CYS A CA 1
ATOM 824 C C . CYS A 1 104 ? -2.052 -14.523 -22.471 1.00 84.62 104 CYS A C 1
ATOM 826 O O . CYS A 1 104 ? -2.781 -14.971 -21.582 1.00 84.62 104 CYS A O 1
ATOM 828 N N . PRO A 1 105 ? -2.538 -14.191 -23.686 1.00 83.62 105 PRO A N 1
ATOM 829 C CA . PRO A 1 105 ? -3.972 -14.211 -23.987 1.00 83.62 105 PRO A CA 1
ATOM 830 C C . PRO A 1 105 ? -4.581 -15.617 -24.009 1.00 83.62 105 PRO A C 1
ATOM 832 O O . PRO A 1 105 ? -5.796 -15.781 -23.918 1.00 83.62 105 PRO A O 1
ATOM 835 N N . ASN A 1 106 ? -3.758 -16.663 -24.119 1.00 84.44 106 ASN A N 1
ATOM 836 C CA . ASN A 1 106 ? -4.236 -18.022 -23.926 1.00 84.44 106 ASN A CA 1
ATOM 837 C C . ASN A 1 106 ? -4.599 -18.217 -22.445 1.00 84.44 106 ASN A C 1
ATOM 839 O O . ASN A 1 106 ? -3.706 -18.328 -21.601 1.00 84.44 106 ASN A O 1
ATOM 843 N N . ARG A 1 107 ? -5.904 -18.327 -22.145 1.00 79.81 107 ARG A N 1
ATOM 844 C CA . ARG A 1 107 ? -6.448 -18.527 -20.786 1.00 79.81 107 ARG A CA 1
ATOM 845 C C . ARG A 1 107 ? -5.843 -19.728 -20.053 1.00 79.81 107 ARG A C 1
ATOM 847 O O . ARG A 1 107 ? -5.726 -19.699 -18.832 1.00 79.81 107 ARG A O 1
ATOM 854 N N . LYS A 1 108 ? -5.409 -20.768 -20.777 1.00 83.75 108 LYS A N 1
ATOM 855 C CA . LYS A 1 108 ? -4.713 -21.917 -20.175 1.00 83.75 108 LYS A CA 1
ATOM 856 C C . LYS A 1 108 ? -3.265 -21.604 -19.812 1.00 83.75 108 LYS A C 1
ATOM 858 O O . LYS A 1 108 ? -2.772 -22.172 -18.848 1.00 83.75 108 LYS A O 1
ATOM 863 N N . CYS A 1 109 ? -2.605 -20.693 -20.525 1.00 83.94 109 CYS A N 1
ATOM 864 C CA . CYS A 1 109 ? -1.224 -20.288 -20.270 1.00 83.94 109 CYS A CA 1
ATOM 865 C C . CYS A 1 109 ? -1.157 -19.177 -19.212 1.00 83.94 109 CYS A C 1
ATOM 867 O O . CYS A 1 109 ? -0.706 -19.434 -18.103 1.00 83.94 109 CYS A O 1
ATOM 869 N N . ARG A 1 110 ? -1.667 -17.973 -19.512 1.00 79.56 110 ARG A N 1
ATOM 870 C CA . ARG A 1 110 ? -1.548 -16.748 -18.687 1.00 79.56 110 ARG A CA 1
ATOM 871 C C . ARG A 1 110 ? -0.138 -16.448 -18.144 1.00 79.56 110 ARG A C 1
ATOM 873 O O . ARG A 1 110 ? -0.021 -15.708 -17.180 1.00 79.56 110 ARG A O 1
ATOM 880 N N . GLU A 1 111 ? 0.922 -16.973 -18.760 1.00 84.56 111 GLU A N 1
ATOM 881 C CA . GLU A 1 111 ? 2.293 -16.613 -18.380 1.00 84.56 111 GLU A CA 1
ATOM 882 C C . GLU A 1 111 ? 2.557 -15.118 -18.616 1.00 84.56 111 GLU A C 1
ATOM 884 O O . GLU A 1 111 ? 2.070 -14.581 -19.621 1.00 84.56 111 GLU A O 1
ATOM 889 N N . PRO A 1 112 ? 3.338 -14.451 -17.750 1.00 83.69 112 PRO A N 1
ATOM 890 C CA . PRO A 1 112 ? 3.858 -13.112 -17.993 1.00 83.69 112 PRO A CA 1
ATOM 891 C C . PRO A 1 112 ? 4.591 -13.037 -19.331 1.00 83.69 112 PRO A C 1
ATOM 893 O O . PRO A 1 112 ? 5.436 -13.876 -19.647 1.00 83.69 112 PRO A O 1
ATOM 896 N N . THR A 1 113 ? 4.282 -12.032 -20.144 1.00 85.25 113 THR A N 1
ATOM 897 C CA . THR A 1 113 ? 4.930 -11.862 -21.447 1.00 85.25 113 THR A CA 1
ATOM 898 C C . THR A 1 113 ? 5.407 -10.425 -21.639 1.00 85.25 113 THR A C 1
ATOM 900 O O . THR A 1 113 ? 4.614 -9.507 -21.441 1.00 85.25 113 THR A O 1
ATOM 903 N N . PRO A 1 114 ? 6.668 -10.194 -22.061 1.00 86.25 114 PRO A N 1
ATOM 904 C CA . PRO A 1 114 ? 7.178 -8.847 -22.303 1.00 86.25 114 PRO A CA 1
ATOM 905 C C . PRO A 1 114 ? 6.295 -8.068 -23.275 1.00 86.25 114 PRO A C 1
ATOM 907 O O . PRO A 1 114 ? 5.780 -8.637 -24.242 1.00 86.25 114 PRO A O 1
ATOM 910 N N . VAL A 1 115 ? 6.157 -6.760 -23.054 1.00 86.50 115 VAL A N 1
ATOM 911 C CA . VAL A 1 115 ? 5.307 -5.883 -23.876 1.00 86.50 115 VAL A CA 1
ATOM 912 C C . VAL A 1 115 ? 5.642 -6.018 -25.367 1.00 86.50 115 VAL A C 1
ATOM 914 O O . VAL A 1 115 ? 4.756 -6.301 -26.167 1.00 86.50 115 VAL A O 1
ATOM 917 N N . HIS A 1 116 ? 6.923 -5.970 -25.735 1.00 85.75 116 HIS A N 1
ATOM 918 C CA . HIS A 1 116 ? 7.382 -6.095 -27.124 1.00 85.75 116 HIS A CA 1
ATOM 919 C C . HIS A 1 116 ? 7.295 -7.523 -27.708 1.00 85.75 116 HIS A C 1
ATOM 921 O O . HIS A 1 116 ? 7.551 -7.717 -28.898 1.00 85.75 116 HIS A O 1
ATOM 927 N N . ALA A 1 117 ? 6.962 -8.544 -26.909 1.00 87.75 117 ALA A N 1
ATOM 928 C CA . ALA A 1 117 ? 6.927 -9.922 -27.388 1.00 87.75 117 ALA A CA 1
ATOM 929 C C . ALA A 1 117 ? 5.745 -10.153 -28.344 1.00 87.75 117 ALA A C 1
ATOM 931 O O . ALA A 1 117 ? 4.581 -9.942 -28.005 1.00 87.75 117 ALA A O 1
ATOM 932 N N . LYS A 1 118 ? 6.049 -10.655 -29.546 1.00 91.00 118 LYS A N 1
ATOM 933 C CA . LYS A 1 118 ? 5.047 -11.009 -30.564 1.00 91.00 118 LYS A CA 1
ATOM 934 C C . LYS A 1 118 ? 4.254 -12.268 -30.197 1.00 91.00 118 LYS A C 1
ATOM 936 O O . LYS A 1 118 ? 3.055 -12.360 -30.489 1.00 91.00 118 LYS A O 1
ATOM 941 N N . PHE A 1 119 ? 4.925 -13.218 -29.549 1.00 92.25 119 PHE A N 1
ATOM 942 C CA . PHE A 1 119 ? 4.395 -14.517 -29.143 1.00 92.25 119 PHE A CA 1
ATOM 943 C C . PHE A 1 119 ? 4.730 -14.793 -27.677 1.00 92.25 119 PHE A C 1
ATOM 945 O O . PHE A 1 119 ? 5.749 -14.334 -27.165 1.00 92.25 119 PHE A O 1
ATOM 952 N N . CYS A 1 120 ? 3.883 -15.570 -27.009 1.00 89.69 120 CYS A N 1
ATOM 953 C CA . CYS A 1 120 ? 4.184 -16.092 -25.683 1.00 89.69 120 CYS A CA 1
ATOM 954 C C . CYS A 1 120 ? 5.320 -17.117 -25.770 1.00 89.69 120 CYS A C 1
ATOM 956 O O . CYS A 1 120 ? 5.199 -18.097 -26.502 1.00 89.69 120 CYS A O 1
ATOM 958 N N . PHE A 1 121 ? 6.381 -16.928 -24.984 1.00 89.25 121 PHE A N 1
ATOM 959 C CA . PHE A 1 121 ? 7.527 -17.844 -24.960 1.00 89.25 121 PHE A CA 1
ATOM 960 C C . PHE A 1 121 ? 7.175 -19.256 -24.478 1.00 89.25 121 PHE A C 1
ATOM 962 O O . PHE A 1 121 ? 7.825 -20.207 -24.891 1.00 89.25 121 PHE A O 1
ATOM 969 N N . ASN A 1 122 ? 6.142 -19.399 -23.642 1.00 90.44 122 ASN A N 1
ATOM 970 C CA . ASN A 1 122 ? 5.744 -20.695 -23.098 1.00 90.44 122 ASN A CA 1
ATOM 971 C C . ASN A 1 122 ? 4.838 -21.490 -24.055 1.00 90.44 122 ASN A C 1
ATOM 973 O O . ASN A 1 122 ? 5.090 -22.655 -24.334 1.00 90.44 122 ASN A O 1
ATOM 977 N N . CYS A 1 123 ? 3.775 -20.870 -24.582 1.00 91.69 123 CYS A N 1
ATOM 978 C CA . CYS A 1 123 ? 2.758 -21.587 -25.370 1.00 91.69 123 CYS A CA 1
ATOM 979 C C . CYS A 1 123 ? 2.702 -21.213 -26.860 1.00 91.69 123 CYS A C 1
ATOM 981 O O . CYS A 1 123 ? 1.839 -21.711 -27.577 1.00 91.69 123 CYS A O 1
ATOM 983 N N . GLY A 1 124 ? 3.543 -20.286 -27.328 1.00 91.94 124 GLY A N 1
ATOM 984 C CA . GLY A 1 124 ? 3.580 -19.837 -28.726 1.00 91.94 124 GLY A CA 1
ATOM 985 C C . GLY A 1 124 ? 2.381 -18.994 -29.182 1.00 91.94 124 GLY A C 1
ATOM 986 O O . GLY A 1 124 ? 2.353 -18.535 -30.323 1.00 91.94 124 GLY A O 1
ATOM 987 N N . ALA A 1 125 ? 1.390 -18.747 -28.316 1.00 90.50 125 ALA A N 1
ATOM 988 C CA . ALA A 1 125 ? 0.214 -17.958 -28.672 1.00 90.50 125 ALA A CA 1
ATOM 989 C C . ALA A 1 125 ? 0.595 -16.528 -29.086 1.00 90.50 125 ALA A C 1
ATOM 991 O O . ALA A 1 125 ? 1.418 -15.872 -28.437 1.00 90.50 125 ALA A O 1
ATOM 992 N N . LYS A 1 126 ? -0.039 -16.027 -30.153 1.00 89.94 126 LYS A N 1
ATOM 993 C CA . LYS A 1 126 ? 0.091 -14.630 -30.587 1.00 89.94 126 LYS A CA 1
ATOM 994 C C . LYS A 1 126 ? -0.412 -13.698 -29.491 1.00 89.94 126 LYS A C 1
ATOM 996 O O . LYS A 1 126 ? -1.473 -13.925 -28.923 1.00 89.94 126 LYS A O 1
ATOM 1001 N N . CYS A 1 127 ? 0.331 -12.629 -29.232 1.00 86.19 127 CYS A N 1
ATOM 1002 C CA . CYS A 1 127 ? -0.010 -11.639 -28.209 1.00 86.19 127 CYS A CA 1
ATOM 1003 C C . CYS A 1 127 ? -0.975 -10.535 -28.697 1.00 86.19 127 CYS A C 1
ATOM 1005 O O . CYS A 1 127 ? -1.143 -9.529 -28.017 1.00 86.19 127 CYS A O 1
ATOM 1007 N N . THR A 1 128 ? -1.633 -10.727 -29.847 1.00 83.75 128 THR A N 1
ATOM 1008 C CA . THR A 1 128 ? -2.596 -9.777 -30.442 1.00 83.75 128 THR A CA 1
ATOM 1009 C C . THR A 1 128 ? -3.770 -9.471 -29.510 1.00 83.75 128 THR A C 1
ATOM 1011 O O . THR A 1 128 ? -4.190 -8.323 -29.363 1.00 83.75 128 THR A O 1
ATOM 1014 N N . SER A 1 129 ? -4.291 -10.509 -28.859 1.00 75.00 129 SER A N 1
ATOM 1015 C CA . SER A 1 129 ? -5.493 -10.473 -28.025 1.00 75.00 129 SER A CA 1
ATOM 1016 C C . SER A 1 129 ? -5.199 -10.264 -26.539 1.00 75.00 129 SER A C 1
ATOM 1018 O O . SER A 1 129 ? -6.025 -10.618 -25.703 1.00 75.00 129 SER A O 1
ATOM 1020 N N . ARG A 1 130 ? -4.028 -9.713 -26.181 1.00 78.25 130 ARG A N 1
ATOM 1021 C CA . ARG A 1 130 ? -3.771 -9.298 -24.794 1.00 78.25 130 ARG A CA 1
ATOM 1022 C C . ARG A 1 130 ? -4.861 -8.326 -24.339 1.00 78.25 130 ARG A C 1
ATOM 1024 O O . ARG A 1 130 ? -5.155 -7.358 -25.050 1.00 78.25 130 ARG A O 1
ATOM 1031 N N . GLU A 1 131 ? -5.434 -8.620 -23.175 1.00 66.19 131 GLU A N 1
ATOM 1032 C CA . GLU A 1 131 ? -6.437 -7.785 -22.521 1.00 66.19 131 GLU A CA 1
ATOM 1033 C C . GLU A 1 131 ? -5.785 -6.466 -22.094 1.00 66.19 131 GLU A C 1
ATOM 1035 O O . GLU A 1 131 ? -4.753 -6.448 -21.421 1.00 66.19 131 GLU A O 1
ATOM 1040 N N . HIS A 1 132 ? -6.375 -5.372 -22.563 1.00 64.12 132 HIS A N 1
ATOM 1041 C CA . HIS A 1 132 ? -5.964 -3.998 -22.319 1.00 64.12 132 HIS A CA 1
ATOM 1042 C C . HIS A 1 132 ? -7.008 -3.377 -21.399 1.00 64.12 132 HIS A C 1
ATOM 1044 O O . HIS A 1 132 ? -8.185 -3.406 -21.745 1.00 64.12 132 HIS A O 1
ATOM 1050 N N . THR A 1 133 ? -6.612 -2.834 -20.249 1.00 59.12 133 THR A N 1
ATOM 1051 C CA . THR A 1 133 ? -7.592 -2.312 -19.276 1.00 59.12 133 THR A CA 1
ATOM 1052 C C . THR A 1 133 ? -7.559 -0.800 -19.100 1.00 59.12 133 THR A C 1
ATOM 1054 O O . THR A 1 133 ? -8.221 -0.294 -18.208 1.00 59.12 133 THR A O 1
ATOM 1057 N N . GLY A 1 134 ? -6.777 -0.079 -19.910 1.00 54.75 134 GLY A N 1
ATOM 1058 C CA . GLY A 1 134 ? -6.571 1.371 -19.772 1.00 54.75 134 GLY A CA 1
ATOM 1059 C C . GLY A 1 134 ? -7.037 2.221 -20.958 1.00 54.75 134 GLY A C 1
ATOM 1060 O O . GLY A 1 134 ? -6.559 3.336 -21.094 1.00 54.75 134 GLY A O 1
ATOM 1061 N N . GLY A 1 135 ? -7.887 1.693 -21.848 1.00 53.00 135 GLY A N 1
ATOM 1062 C CA . GLY A 1 135 ? -8.292 2.383 -23.085 1.00 53.00 135 GLY A CA 1
ATOM 1063 C C . GLY A 1 135 ? -9.651 3.070 -22.970 1.00 53.00 135 GLY A C 1
ATOM 1064 O O . GLY A 1 135 ? -10.425 2.756 -22.065 1.00 53.00 135 GLY A O 1
ATOM 1065 N N . ARG A 1 136 ? -9.944 3.975 -23.911 1.00 57.25 136 ARG A N 1
ATOM 1066 C CA . ARG A 1 136 ? -11.276 4.574 -24.090 1.00 57.25 136 ARG A CA 1
ATOM 1067 C C . ARG A 1 136 ? -12.347 3.487 -24.283 1.00 57.25 136 ARG A C 1
ATOM 1069 O O . ARG A 1 136 ? -12.049 2.375 -24.722 1.00 57.25 136 ARG A O 1
ATOM 1076 N N . GLU A 1 137 ? -13.604 3.817 -23.978 1.00 56.31 137 GLU A N 1
ATOM 1077 C CA . GLU A 1 137 ? -14.755 2.899 -24.108 1.00 56.31 137 GLU A CA 1
ATOM 1078 C C . GLU A 1 137 ? -14.952 2.365 -25.541 1.00 56.31 137 GLU A C 1
ATOM 1080 O O . GLU A 1 137 ? -15.518 1.292 -25.736 1.00 56.31 137 GLU A O 1
ATOM 1085 N N . ASP A 1 138 ? -14.430 3.076 -26.543 1.00 63.91 138 ASP A N 1
ATOM 1086 C CA . ASP A 1 138 ? -14.429 2.687 -27.958 1.00 63.91 138 ASP A CA 1
ATOM 1087 C C . ASP A 1 138 ? -13.396 1.591 -28.308 1.00 63.91 138 ASP A C 1
ATOM 1089 O O . ASP A 1 138 ? -13.329 1.133 -29.452 1.00 63.91 138 ASP A O 1
ATOM 1093 N N . GLY A 1 139 ? -12.591 1.152 -27.333 1.00 60.19 139 GLY A N 1
ATOM 1094 C CA . GLY A 1 139 ? -11.564 0.127 -27.500 1.00 60.19 139 GLY A CA 1
ATOM 1095 C C . GLY A 1 139 ? -10.319 0.600 -28.255 1.00 60.19 139 GLY A C 1
ATOM 1096 O O . GLY A 1 139 ? -9.457 -0.230 -28.569 1.00 60.19 139 GLY A O 1
ATOM 1097 N N . GLN A 1 140 ? -10.198 1.899 -28.550 1.00 58.75 140 GLN A N 1
ATOM 1098 C CA . GLN A 1 140 ? -9.005 2.467 -29.168 1.00 58.75 140 GLN A CA 1
ATOM 1099 C C . GLN A 1 140 ? -7.920 2.743 -28.121 1.00 58.75 140 GLN A C 1
ATOM 1101 O O . GLN A 1 140 ? -8.184 3.092 -26.970 1.00 58.75 140 GLN A O 1
ATOM 1106 N N . THR A 1 141 ? -6.668 2.546 -28.536 1.00 61.50 141 THR A N 1
ATOM 1107 C CA . THR A 1 141 ? -5.480 2.761 -27.705 1.00 61.50 141 THR A CA 1
ATOM 1108 C C . THR A 1 141 ? -4.611 3.806 -28.388 1.00 61.50 141 THR A C 1
ATOM 1110 O O . THR A 1 141 ? -4.013 3.519 -29.431 1.00 61.50 141 THR A O 1
ATOM 1113 N N . ASP A 1 142 ? -4.535 5.002 -27.827 1.00 68.44 142 ASP A N 1
ATOM 1114 C CA . ASP A 1 142 ? -3.619 6.056 -28.253 1.00 68.44 142 ASP A CA 1
ATOM 1115 C C . ASP A 1 142 ? -2.542 6.287 -27.180 1.00 68.44 142 ASP A C 1
ATOM 1117 O O . ASP A 1 142 ? -2.474 5.586 -26.169 1.00 68.44 142 ASP A O 1
ATOM 1121 N N . GLU A 1 143 ? -1.612 7.197 -27.458 1.00 71.12 143 GLU A N 1
ATOM 1122 C CA . GLU A 1 143 ? -0.506 7.512 -26.549 1.00 71.12 143 GLU A CA 1
ATOM 1123 C C . GLU A 1 143 ? -0.994 8.157 -25.239 1.00 71.12 143 GLU A C 1
ATOM 1125 O O . GLU A 1 143 ? -0.333 8.022 -24.209 1.00 71.12 143 GLU A O 1
ATOM 1130 N N . GLU A 1 144 ? -2.160 8.808 -25.277 1.00 70.94 144 GLU A N 1
ATOM 1131 C CA . GLU A 1 144 ? -2.789 9.497 -24.148 1.00 70.94 144 GLU A CA 1
ATOM 1132 C C . GLU A 1 144 ? -3.451 8.510 -23.169 1.00 70.94 144 GLU A C 1
ATOM 1134 O O . GLU A 1 144 ? -3.408 8.724 -21.957 1.00 70.94 144 GLU A O 1
ATOM 1139 N N . TYR A 1 145 ? -3.970 7.380 -23.671 1.00 65.62 145 TYR A N 1
ATOM 1140 C CA . TYR A 1 145 ? -4.629 6.335 -22.876 1.00 65.62 145 TYR A CA 1
ATOM 1141 C C . TYR A 1 145 ? -3.973 4.951 -23.064 1.00 65.62 145 TYR A C 1
ATOM 1143 O O . TYR A 1 145 ? -4.550 4.042 -23.678 1.00 65.62 145 TYR A O 1
ATOM 1151 N N . PRO A 1 146 ? -2.743 4.758 -22.543 1.00 68.56 146 PRO A N 1
ATOM 1152 C CA . PRO A 1 146 ? -2.003 3.517 -22.697 1.00 68.56 146 PRO A CA 1
ATOM 1153 C C . PRO A 1 146 ? -2.570 2.383 -21.836 1.00 68.56 146 PRO A C 1
ATOM 1155 O O . PRO A 1 146 ? -3.099 2.560 -20.738 1.00 68.56 146 PRO A O 1
ATOM 1158 N N . GLY A 1 147 ? -2.348 1.164 -22.302 1.00 61.75 147 GLY A N 1
ATOM 1159 C CA . GLY A 1 147 ? -2.741 -0.063 -21.638 1.00 61.75 147 GLY A CA 1
ATOM 1160 C C . GLY A 1 147 ? -1.990 -0.324 -20.359 1.00 61.75 147 GLY A C 1
ATOM 1161 O O . GLY A 1 147 ? -0.774 -0.147 -20.258 1.00 61.75 147 GLY A O 1
ATOM 1162 N N . VAL A 1 148 ? -2.738 -0.843 -19.397 1.00 58.69 148 VAL A N 1
ATOM 1163 C CA . VAL A 1 148 ? -2.233 -1.350 -18.131 1.00 58.69 148 VAL A CA 1
ATOM 1164 C C . VAL A 1 148 ? -2.667 -2.817 -18.031 1.00 58.69 148 VAL A C 1
ATOM 1166 O O . VAL A 1 148 ? -3.754 -3.163 -18.496 1.00 58.69 148 VAL A O 1
ATOM 1169 N N . PRO A 1 149 ? -1.837 -3.728 -17.502 1.00 68.69 149 PRO A N 1
ATOM 1170 C CA . PRO A 1 149 ? -2.280 -5.087 -17.211 1.00 68.69 149 PRO A CA 1
ATOM 1171 C C . PRO A 1 149 ? -3.467 -5.122 -16.234 1.00 68.69 149 PRO A C 1
ATOM 1173 O O . PRO A 1 149 ? -3.576 -4.282 -15.341 1.00 68.69 149 PRO A O 1
ATOM 1176 N N . LEU A 1 150 ? -4.326 -6.141 -16.359 1.00 70.81 150 LEU A N 1
ATOM 1177 C CA . LEU A 1 150 ? -5.607 -6.266 -15.637 1.00 70.81 150 LEU A CA 1
ATOM 1178 C C . LEU A 1 150 ? -5.505 -6.179 -14.104 1.00 70.81 150 LEU A C 1
ATOM 1180 O O . LEU A 1 150 ? -6.466 -5.817 -13.446 1.00 70.81 150 LEU A O 1
ATOM 1184 N N . LEU A 1 151 ? -4.364 -6.498 -13.503 1.00 77.56 151 LEU A N 1
ATOM 1185 C CA . LEU A 1 151 ? -4.197 -6.364 -12.051 1.00 77.56 151 LEU A CA 1
ATOM 1186 C C . LEU A 1 151 ? -3.473 -5.069 -11.657 1.00 77.56 151 LEU A C 1
ATOM 1188 O O . LEU A 1 151 ? -3.519 -4.663 -10.505 1.00 77.56 151 LEU A O 1
ATOM 1192 N N . LEU A 1 152 ? -2.815 -4.384 -12.595 1.00 79.50 152 LEU A N 1
ATOM 1193 C CA . LEU A 1 152 ? -2.074 -3.156 -12.307 1.00 79.50 152 LEU A CA 1
ATOM 1194 C C . LEU A 1 152 ? -2.960 -1.898 -12.273 1.00 79.50 152 LEU A C 1
ATOM 11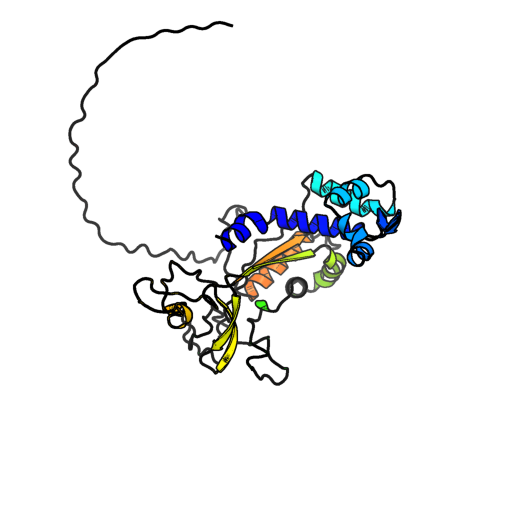96 O O . LEU A 1 152 ? -2.508 -0.862 -11.794 1.00 79.50 152 LEU A O 1
ATOM 1200 N N . HIS A 1 153 ? -4.199 -1.935 -12.758 1.00 79.69 153 HIS A N 1
ATOM 1201 C CA . HIS A 1 153 ? -5.110 -0.789 -12.616 1.00 79.69 153 HIS A CA 1
ATOM 1202 C C . HIS A 1 153 ? -5.943 -0.846 -11.328 1.00 79.69 153 HIS A C 1
ATOM 1204 O O . HIS A 1 153 ? -6.498 0.170 -10.930 1.00 79.69 153 HIS A O 1
ATOM 1210 N N . LYS A 1 154 ? -6.004 -2.009 -10.667 1.00 86.62 154 LYS A N 1
ATOM 1211 C CA . LYS A 1 154 ? -6.817 -2.208 -9.467 1.00 86.62 154 LYS A CA 1
ATOM 1212 C C . LYS A 1 154 ? -6.227 -1.483 -8.258 1.00 86.62 154 LYS A C 1
ATOM 1214 O O . LYS A 1 154 ? -5.021 -1.561 -7.995 1.00 86.62 154 LYS A O 1
ATOM 1219 N N . SER A 1 155 ? -7.092 -0.780 -7.537 1.00 91.94 155 SER A N 1
ATOM 1220 C CA . SER A 1 155 ? -6.820 -0.194 -6.228 1.00 91.94 155 SER A CA 1
ATOM 1221 C C . SER A 1 155 ? -6.857 -1.263 -5.128 1.00 91.94 155 SER A C 1
ATOM 1223 O O . SER A 1 155 ? -7.261 -2.404 -5.355 1.00 91.94 155 SER A O 1
ATOM 1225 N N . ALA A 1 156 ? -6.434 -0.905 -3.913 1.00 93.31 156 ALA A N 1
ATOM 1226 C CA . ALA A 1 156 ? -6.530 -1.805 -2.763 1.00 93.31 156 ALA A CA 1
ATOM 1227 C C . ALA A 1 156 ? -7.986 -2.219 -2.460 1.00 93.31 156 ALA A C 1
ATOM 1229 O O . ALA A 1 156 ? -8.225 -3.371 -2.102 1.00 93.31 156 ALA A O 1
ATOM 1230 N N . GLU A 1 157 ? -8.951 -1.317 -2.663 1.00 94.00 157 GLU A N 1
ATOM 1231 C CA . GLU A 1 157 ? -10.377 -1.605 -2.467 1.00 94.00 157 GLU A CA 1
ATOM 1232 C C . GLU A 1 157 ? -10.934 -2.521 -3.564 1.00 94.00 157 GLU A C 1
ATOM 1234 O O . GLU A 1 157 ? -11.692 -3.439 -3.259 1.00 94.00 157 GLU A O 1
ATOM 1239 N N . ASP A 1 158 ? -10.490 -2.368 -4.816 1.00 93.25 158 ASP A N 1
ATOM 1240 C CA . ASP A 1 158 ? -10.870 -3.292 -5.897 1.00 93.25 158 ASP A CA 1
ATOM 1241 C C . ASP A 1 158 ? -10.365 -4.710 -5.604 1.00 93.25 158 ASP A C 1
ATOM 1243 O O . ASP A 1 158 ? -11.092 -5.688 -5.761 1.00 93.25 158 ASP A O 1
ATOM 1247 N N . PHE A 1 159 ? -9.126 -4.835 -5.116 1.00 94.06 159 PHE A N 1
ATOM 1248 C CA . PHE A 1 159 ? -8.583 -6.125 -4.688 1.00 94.06 159 PHE A CA 1
ATOM 1249 C C . PHE A 1 159 ? -9.354 -6.715 -3.512 1.00 94.06 159 PHE A C 1
ATOM 1251 O O . PHE A 1 159 ? -9.602 -7.919 -3.480 1.00 94.06 159 PHE A O 1
ATOM 1258 N N . LYS A 1 160 ? -9.740 -5.881 -2.545 1.00 96.06 160 LYS A N 1
ATOM 1259 C CA . LYS A 1 160 ? -10.578 -6.311 -1.429 1.00 96.06 160 LYS A CA 1
ATOM 1260 C C . LYS A 1 160 ? -11.912 -6.857 -1.937 1.00 96.06 160 LYS A C 1
ATOM 1262 O O . LYS A 1 160 ? -12.288 -7.957 -1.543 1.00 96.06 160 LYS A O 1
ATOM 1267 N N . ALA A 1 161 ? -12.588 -6.137 -2.829 1.00 95.25 161 ALA A N 1
ATOM 1268 C CA . ALA A 1 161 ? -13.850 -6.568 -3.420 1.00 95.25 161 ALA A CA 1
ATOM 1269 C C . ALA A 1 161 ? -13.702 -7.894 -4.186 1.00 95.25 161 ALA A C 1
ATOM 1271 O O . ALA A 1 161 ? -14.446 -8.836 -3.911 1.00 95.25 161 ALA A O 1
ATOM 1272 N N . ASP A 1 162 ? -12.692 -8.007 -5.056 1.00 93.44 162 ASP A N 1
ATOM 1273 C CA . ASP A 1 162 ? -12.397 -9.234 -5.805 1.00 93.44 162 ASP A CA 1
ATOM 1274 C C . ASP A 1 162 ? -12.171 -10.447 -4.883 1.00 93.44 162 ASP A C 1
ATOM 1276 O O . ASP A 1 162 ? -12.621 -11.558 -5.169 1.00 93.44 162 ASP A O 1
ATOM 1280 N N . ILE A 1 163 ? -11.412 -10.264 -3.794 1.00 94.94 163 ILE A N 1
ATOM 1281 C CA . ILE A 1 163 ? -11.110 -11.340 -2.840 1.00 94.94 163 ILE A CA 1
ATOM 1282 C C . ILE A 1 163 ? -12.393 -11.770 -2.129 1.00 94.94 163 ILE A C 1
ATOM 1284 O O . ILE A 1 163 ? -12.654 -12.966 -2.004 1.00 94.94 163 ILE A O 1
ATOM 1288 N N . LEU A 1 164 ? -13.211 -10.811 -1.691 1.00 95.38 164 LEU A N 1
ATOM 1289 C CA . LEU A 1 164 ? -14.470 -11.098 -1.004 1.00 95.38 164 LEU A CA 1
ATOM 1290 C C . LEU A 1 164 ? -15.511 -11.756 -1.924 1.00 95.38 164 LEU A C 1
ATOM 1292 O O . LEU A 1 164 ? -16.323 -12.546 -1.448 1.00 95.38 164 LEU A O 1
ATOM 1296 N N . GLU A 1 165 ? -15.445 -11.539 -3.239 1.00 95.56 165 GLU A N 1
ATOM 1297 C CA . GLU A 1 165 ? -16.299 -12.233 -4.212 1.00 95.56 165 GLU A CA 1
ATOM 1298 C C . GLU A 1 165 ? -16.062 -13.757 -4.234 1.00 95.56 165 GLU A C 1
ATOM 1300 O O . GLU A 1 165 ? -16.984 -14.524 -4.523 1.00 95.56 165 GLU A O 1
ATOM 1305 N N . HIS A 1 166 ? -14.853 -14.204 -3.863 1.00 94.56 166 HIS A N 1
ATOM 1306 C CA . HIS A 1 166 ? -14.472 -15.621 -3.791 1.00 94.56 166 HIS A CA 1
ATOM 1307 C C . HIS A 1 166 ? -14.880 -16.303 -2.470 1.00 94.56 166 HIS A C 1
ATOM 1309 O O . HIS A 1 166 ? -14.612 -17.495 -2.284 1.00 94.56 166 HIS A O 1
ATOM 1315 N N . VAL A 1 167 ? -15.520 -15.579 -1.546 1.00 95.38 167 VAL A N 1
ATOM 1316 C CA . VAL A 1 167 ? -16.145 -16.170 -0.353 1.00 95.38 167 VAL A CA 1
ATOM 1317 C C . VAL A 1 167 ? -17.320 -17.050 -0.790 1.00 95.38 167 VAL A C 1
ATOM 1319 O O . VAL A 1 167 ? -18.024 -16.735 -1.747 1.00 95.38 167 VAL A O 1
ATOM 1322 N N . LYS A 1 168 ? -17.543 -18.174 -0.102 1.00 93.69 168 LYS A N 1
ATOM 1323 C CA . LYS A 1 168 ? -18.683 -19.056 -0.393 1.00 93.69 168 LYS A CA 1
ATOM 1324 C C . LYS A 1 168 ? -20.010 -18.317 -0.179 1.00 93.69 168 LYS A C 1
ATOM 1326 O O . LYS A 1 168 ? -20.132 -17.551 0.773 1.00 93.69 168 LYS A O 1
ATOM 1331 N N . GLU A 1 169 ? -20.997 -18.569 -1.040 1.00 93.81 169 GLU A N 1
ATOM 1332 C CA . GLU A 1 169 ? -22.291 -17.859 -1.040 1.00 93.81 169 GLU A CA 1
ATOM 1333 C C . GLU A 1 169 ? -23.007 -17.873 0.319 1.00 93.81 169 GLU A C 1
ATOM 1335 O O . GLU A 1 169 ? -23.553 -16.857 0.735 1.00 93.81 169 GLU A O 1
ATOM 1340 N N . ASP A 1 170 ? -22.934 -18.984 1.054 1.00 93.81 170 ASP A N 1
ATOM 1341 C CA . ASP A 1 170 ? -23.526 -19.152 2.388 1.00 93.81 170 ASP A CA 1
ATOM 1342 C C . ASP A 1 170 ? -22.897 -18.251 3.464 1.00 93.81 170 ASP A C 1
ATOM 1344 O O . ASP A 1 170 ? -23.521 -17.965 4.482 1.00 93.81 170 ASP A O 1
ATOM 1348 N N . LEU A 1 171 ? -21.670 -17.777 3.242 1.00 93.44 171 LEU A N 1
ATOM 1349 C CA . LEU A 1 171 ? -20.922 -16.945 4.185 1.00 93.44 171 LEU A CA 1
ATOM 1350 C C . LEU A 1 171 ? -20.808 -15.486 3.739 1.00 93.44 171 LEU A C 1
ATOM 1352 O O . LEU A 1 171 ? -20.381 -14.649 4.537 1.00 93.44 171 LEU A O 1
ATOM 1356 N N . LYS A 1 172 ? -21.178 -15.159 2.493 1.00 93.25 172 LYS A N 1
ATOM 1357 C CA . LYS A 1 172 ? -20.987 -13.817 1.925 1.00 93.25 172 LYS A CA 1
ATOM 1358 C C . LYS A 1 172 ? -21.646 -12.740 2.772 1.00 93.25 172 LYS A C 1
ATOM 1360 O O . LYS A 1 172 ? -20.973 -11.785 3.141 1.00 93.25 172 LYS A O 1
ATOM 1365 N N . GLU A 1 173 ? -22.920 -12.898 3.129 1.00 93.69 173 GLU A N 1
ATOM 1366 C CA . GLU A 1 173 ? -23.646 -11.874 3.894 1.00 93.69 173 GLU A CA 1
ATOM 1367 C C . GLU A 1 173 ? -22.965 -11.576 5.241 1.00 93.69 173 GLU A C 1
ATOM 1369 O O . GLU A 1 173 ? -22.752 -10.414 5.593 1.00 93.69 173 GLU A O 1
ATOM 1374 N N . HIS A 1 174 ? -22.550 -12.620 5.965 1.00 92.00 174 HIS A N 1
ATOM 1375 C CA . HIS A 1 174 ? -21.850 -12.471 7.240 1.00 92.00 174 HIS A CA 1
ATOM 1376 C C . HIS A 1 174 ? -20.479 -11.806 7.064 1.00 92.00 174 HIS A C 1
ATOM 1378 O O . HIS A 1 174 ? -20.119 -10.922 7.838 1.00 92.00 174 HIS A O 1
ATOM 1384 N N . VAL A 1 175 ? -19.721 -12.174 6.028 1.00 93.19 175 VAL A N 1
ATOM 1385 C CA . VAL A 1 175 ? -18.416 -11.557 5.753 1.00 93.19 175 VAL A CA 1
ATOM 1386 C C . VAL A 1 175 ? -18.564 -10.096 5.318 1.00 93.19 175 VAL A C 1
ATOM 1388 O O . VAL A 1 175 ? -17.782 -9.258 5.761 1.00 93.19 175 VAL A O 1
ATOM 1391 N N . TYR A 1 176 ? -19.582 -9.745 4.525 1.00 93.94 176 TYR A N 1
ATOM 1392 C CA . TYR A 1 176 ? -19.823 -8.361 4.103 1.00 93.94 176 TYR A CA 1
ATOM 1393 C C . TYR A 1 176 ? -20.145 -7.433 5.282 1.00 93.94 176 TYR A C 1
ATOM 1395 O O . TYR A 1 176 ? -19.636 -6.307 5.308 1.00 93.94 176 TYR A O 1
ATOM 1403 N N . LYS A 1 177 ? -20.881 -7.914 6.299 1.00 94.81 177 LYS A N 1
ATOM 1404 C CA . LYS A 1 177 ? -21.108 -7.182 7.566 1.00 94.81 177 LYS A CA 1
ATOM 1405 C C . LYS A 1 177 ? -19.791 -6.824 8.272 1.00 94.81 177 LYS A C 1
ATOM 1407 O O . LYS A 1 177 ? -19.665 -5.737 8.832 1.00 94.81 177 LYS A O 1
ATOM 1412 N N . HIS A 1 178 ? -18.783 -7.690 8.170 1.00 95.06 178 HIS A N 1
ATOM 1413 C CA . HIS A 1 178 ? -17.447 -7.491 8.742 1.00 95.06 178 HIS A CA 1
ATOM 1414 C C . HIS A 1 178 ? -16.390 -7.069 7.711 1.00 95.06 178 HIS A C 1
ATOM 1416 O O . HIS A 1 178 ? -15.193 -7.153 7.972 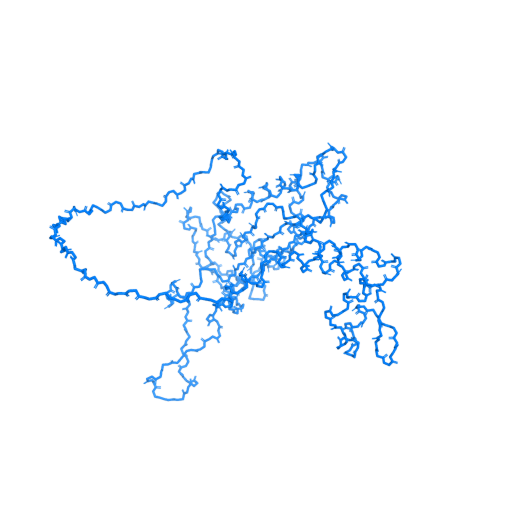1.00 95.06 178 HIS A O 1
ATOM 1422 N N . SER A 1 179 ? -16.791 -6.570 6.539 1.00 94.62 179 SER A N 1
ATOM 1423 C CA . SER A 1 179 ? -15.840 -6.190 5.485 1.00 94.62 179 SER A CA 1
ATOM 1424 C C . SER A 1 179 ? -14.877 -5.076 5.915 1.00 94.62 179 SER A C 1
ATOM 1426 O O . SER A 1 179 ? -13.751 -5.021 5.429 1.00 94.62 179 SER A O 1
ATOM 1428 N N . HIS A 1 180 ? -15.269 -4.208 6.851 1.00 94.56 180 HIS A N 1
ATOM 1429 C CA . HIS A 1 180 ? -14.416 -3.156 7.421 1.00 94.56 180 HIS A CA 1
ATOM 1430 C C . HIS A 1 180 ? -13.253 -3.699 8.276 1.00 94.56 180 HIS A C 1
ATOM 1432 O O . HIS A 1 180 ? -12.248 -3.007 8.444 1.00 94.56 180 HIS A O 1
ATOM 1438 N N . GLU A 1 181 ? -13.356 -4.942 8.762 1.00 95.69 181 GLU A N 1
ATOM 1439 C CA . GLU A 1 181 ? -12.285 -5.641 9.483 1.00 95.69 181 GLU A CA 1
ATOM 1440 C C . GLU A 1 181 ? -11.183 -6.133 8.537 1.00 95.69 181 GLU A C 1
ATOM 1442 O O . GLU A 1 181 ? -10.056 -6.380 8.965 1.00 95.69 181 GLU A O 1
ATOM 1447 N N . VAL A 1 182 ? -11.482 -6.255 7.241 1.00 96.44 182 VAL A N 1
ATOM 1448 C CA . VAL A 1 182 ? -10.522 -6.672 6.217 1.00 96.44 182 VAL A CA 1
ATOM 1449 C C . VAL A 1 182 ? -9.853 -5.441 5.614 1.00 96.44 182 VAL A C 1
ATOM 1451 O O . VAL A 1 182 ? -10.510 -4.569 5.035 1.00 96.44 182 VAL A O 1
ATOM 1454 N N . ALA A 1 183 ? -8.529 -5.388 5.716 1.00 96.06 183 ALA A N 1
ATOM 1455 C CA . ALA A 1 183 ? -7.705 -4.345 5.127 1.00 96.06 183 ALA A CA 1
ATOM 1456 C C . ALA A 1 183 ? -6.775 -4.944 4.071 1.00 96.06 183 ALA A C 1
ATOM 1458 O O . ALA A 1 183 ? -6.073 -5.924 4.314 1.00 96.06 183 ALA A O 1
ATOM 1459 N N . VAL A 1 184 ? -6.754 -4.326 2.896 1.00 95.94 184 VAL A N 1
ATOM 1460 C CA . VAL A 1 184 ? -5.820 -4.660 1.825 1.00 95.94 184 VAL A CA 1
ATOM 1461 C C . VAL A 1 184 ? -4.810 -3.534 1.715 1.00 95.94 184 VAL A C 1
ATOM 1463 O O . VAL A 1 184 ? -5.172 -2.362 1.674 1.00 95.94 184 VAL A O 1
ATOM 1466 N N . HIS A 1 185 ? -3.535 -3.888 1.659 1.00 95.50 185 HIS A N 1
ATOM 1467 C CA . HIS A 1 185 ? -2.452 -2.934 1.508 1.00 95.50 185 HIS A CA 1
ATOM 1468 C C . HIS A 1 185 ? -1.636 -3.269 0.268 1.00 95.50 185 HIS A C 1
ATOM 1470 O O . HIS A 1 185 ? -1.084 -4.363 0.140 1.00 95.50 185 HIS A O 1
ATOM 1476 N N . LEU A 1 186 ? -1.574 -2.318 -0.658 1.00 94.50 186 LEU A N 1
ATOM 1477 C CA . LEU A 1 186 ? -0.873 -2.469 -1.923 1.00 94.50 186 LEU A CA 1
ATOM 1478 C C . LEU A 1 186 ? 0.434 -1.679 -1.884 1.00 94.50 186 LEU A C 1
ATOM 1480 O O . LEU A 1 186 ? 0.433 -0.452 -1.912 1.00 94.50 186 LEU A O 1
ATOM 1484 N N . VAL A 1 187 ? 1.552 -2.396 -1.876 1.00 93.31 187 VAL A N 1
ATOM 1485 C CA . VAL A 1 187 ? 2.893 -1.820 -1.971 1.00 93.31 187 VAL A CA 1
ATOM 1486 C C . VAL A 1 187 ? 3.288 -1.732 -3.435 1.00 93.31 187 VAL A C 1
ATOM 1488 O O . VAL A 1 187 ? 3.240 -2.734 -4.145 1.00 93.31 187 VAL A O 1
ATOM 1491 N N . ILE A 1 188 ? 3.714 -0.555 -3.890 1.00 92.00 188 ILE A N 1
ATOM 1492 C CA . ILE A 1 188 ? 4.160 -0.333 -5.269 1.00 92.00 188 ILE A CA 1
ATOM 1493 C C . ILE A 1 188 ? 5.604 0.163 -5.252 1.00 92.00 188 ILE A C 1
ATOM 1495 O O . ILE A 1 188 ? 5.902 1.227 -4.715 1.00 92.00 188 ILE A O 1
ATOM 1499 N N . ILE A 1 189 ? 6.503 -0.587 -5.885 1.00 90.88 189 ILE A N 1
ATOM 1500 C CA . ILE A 1 189 ? 7.911 -0.226 -6.049 1.00 90.88 189 ILE A CA 1
ATOM 1501 C C . ILE A 1 189 ? 8.188 -0.107 -7.542 1.00 90.88 189 ILE A C 1
ATOM 1503 O O . ILE A 1 189 ? 8.113 -1.083 -8.278 1.00 90.88 189 ILE A O 1
ATOM 1507 N N . THR A 1 190 ? 8.500 1.099 -8.004 1.00 90.69 190 THR A N 1
ATOM 1508 C CA . THR A 1 190 ? 8.851 1.370 -9.404 1.00 90.69 190 THR A CA 1
ATOM 1509 C C . THR A 1 190 ? 10.345 1.619 -9.558 1.00 90.69 190 THR A C 1
ATOM 1511 O O . THR A 1 190 ? 11.001 2.193 -8.681 1.00 90.69 190 THR A O 1
ATOM 1514 N N . HIS A 1 191 ? 10.885 1.215 -10.700 1.00 87.50 191 HIS A N 1
ATOM 1515 C CA . HIS A 1 191 ? 12.255 1.438 -11.124 1.00 87.50 191 HIS A CA 1
ATOM 1516 C C . HIS A 1 191 ? 12.267 2.433 -12.283 1.00 87.50 191 HIS A C 1
ATOM 1518 O O . HIS A 1 191 ? 11.889 2.106 -13.402 1.00 87.50 1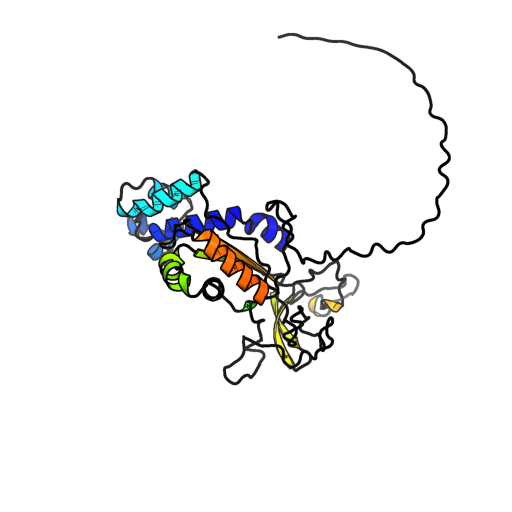91 HIS A O 1
ATOM 1524 N N . GLY A 1 192 ? 12.750 3.646 -12.021 1.00 85.88 192 GLY A N 1
ATOM 1525 C CA . GLY A 1 192 ? 12.895 4.660 -13.059 1.00 85.88 192 GLY A CA 1
ATOM 1526 C C . GLY A 1 192 ? 11.666 5.521 -13.278 1.00 85.88 192 GLY A C 1
ATOM 1527 O O . GLY A 1 192 ? 10.812 5.652 -12.399 1.00 85.88 192 GLY A O 1
ATOM 1528 N N . LYS A 1 193 ? 11.623 6.152 -14.451 1.00 86.38 193 LYS A N 1
ATOM 1529 C CA . LYS A 1 193 ? 10.536 7.044 -14.844 1.00 86.38 193 LYS A CA 1
ATOM 1530 C C . LYS A 1 193 ? 9.488 6.279 -15.632 1.00 86.38 193 LYS A C 1
ATOM 1532 O O . LYS A 1 193 ? 9.795 5.336 -16.358 1.00 86.38 193 LYS A O 1
ATOM 1537 N N . GLU A 1 194 ? 8.249 6.710 -15.465 1.00 88.88 194 GLU A N 1
ATOM 1538 C CA . GLU A 1 194 ? 7.138 6.249 -16.278 1.00 88.88 194 GLU A CA 1
ATOM 1539 C C . GLU A 1 194 ? 7.337 6.669 -17.738 1.00 88.88 194 GLU A C 1
ATOM 1541 O O . GLU A 1 194 ? 7.754 7.795 -18.017 1.00 88.88 194 GLU A O 1
ATOM 1546 N N . ARG A 1 195 ? 7.033 5.760 -18.664 1.00 88.00 195 ARG A N 1
ATOM 1547 C CA . ARG A 1 195 ? 6.981 6.028 -20.100 1.00 88.00 195 ARG A CA 1
ATOM 1548 C C . ARG A 1 195 ? 5.938 5.141 -20.763 1.00 88.00 195 ARG A C 1
ATOM 1550 O O . ARG A 1 195 ? 5.600 4.065 -20.267 1.00 88.00 195 ARG A O 1
ATOM 1557 N N . THR A 1 196 ? 5.482 5.553 -21.933 1.00 89.19 196 THR A N 1
ATOM 1558 C CA . THR A 1 196 ? 4.679 4.699 -22.802 1.00 89.19 196 THR A CA 1
ATOM 1559 C C . THR A 1 196 ? 5.586 3.919 -23.753 1.00 89.19 196 THR A C 1
ATOM 1561 O O . THR A 1 196 ? 6.673 4.353 -24.151 1.00 89.19 196 THR A O 1
ATOM 1564 N N . MET A 1 197 ? 5.172 2.700 -24.078 1.00 86.56 197 MET A N 1
ATOM 1565 C CA . MET A 1 197 ? 5.845 1.838 -25.040 1.00 86.56 197 MET A CA 1
ATOM 1566 C C . MET A 1 197 ? 4.809 1.195 -25.947 1.00 86.56 197 MET A C 1
ATOM 1568 O O . MET A 1 197 ? 3.822 0.632 -25.481 1.00 86.56 197 MET A O 1
ATOM 1572 N N . ARG A 1 198 ? 5.060 1.251 -27.253 1.00 87.50 198 ARG A N 1
ATOM 1573 C CA . ARG A 1 198 ? 4.222 0.594 -28.249 1.00 87.50 198 ARG A CA 1
ATOM 1574 C C . ARG A 1 198 ? 4.620 -0.873 -28.390 1.00 87.50 198 ARG A C 1
ATOM 1576 O O . ARG A 1 198 ? 5.803 -1.181 -28.545 1.00 87.50 198 ARG A O 1
ATOM 1583 N N . ASP A 1 199 ? 3.649 -1.777 -28.338 1.00 87.31 199 ASP A N 1
ATOM 1584 C CA . ASP A 1 199 ? 3.875 -3.193 -28.611 1.00 87.31 199 ASP A CA 1
ATOM 1585 C C . ASP A 1 199 ? 3.952 -3.492 -30.118 1.00 87.31 199 ASP A C 1
ATOM 1587 O O . ASP A 1 199 ? 3.747 -2.629 -30.975 1.00 87.31 199 ASP A O 1
ATOM 1591 N N . HIS A 1 200 ? 4.246 -4.751 -30.454 1.00 86.88 200 HIS A N 1
ATOM 1592 C CA . HIS A 1 200 ? 4.366 -5.200 -31.845 1.00 86.88 200 HIS A CA 1
ATOM 1593 C C . HIS A 1 200 ? 3.069 -5.053 -32.661 1.00 86.88 200 HIS A C 1
ATOM 1595 O O . HIS A 1 200 ? 3.117 -5.034 -33.889 1.00 86.88 200 HIS A O 1
ATOM 1601 N N . TYR A 1 201 ? 1.915 -4.982 -32.001 1.00 85.75 201 TYR A N 1
ATOM 1602 C CA . TYR A 1 201 ? 0.599 -4.866 -32.629 1.00 85.75 201 TYR A CA 1
ATOM 1603 C C . TYR A 1 201 ? 0.072 -3.431 -32.611 1.00 85.75 201 TYR A C 1
ATOM 1605 O O . TYR A 1 201 ? -1.064 -3.183 -33.004 1.00 85.75 201 TYR A O 1
ATOM 1613 N N . GLY A 1 202 ? 0.914 -2.485 -32.202 1.00 84.50 202 GLY A N 1
ATOM 1614 C CA . GLY A 1 202 ? 0.623 -1.070 -32.242 1.00 84.50 202 GLY A CA 1
ATOM 1615 C C . GLY A 1 202 ? -0.120 -0.533 -31.023 1.00 84.50 202 GLY A C 1
ATOM 1616 O O . GLY A 1 202 ? -0.425 0.658 -31.047 1.00 84.50 202 GLY A O 1
ATOM 1617 N N . LYS A 1 203 ? -0.370 -1.350 -29.988 1.00 84.50 203 LYS A N 1
ATOM 1618 C CA . LYS A 1 203 ? -1.007 -0.913 -28.737 1.00 84.50 203 LYS A CA 1
ATOM 1619 C C . LYS A 1 203 ? 0.011 -0.234 -27.833 1.00 84.50 203 LYS A C 1
ATOM 1621 O O . LYS A 1 203 ? 1.153 -0.684 -27.737 1.00 84.50 203 LYS A O 1
ATOM 1626 N N . TRP A 1 204 ? -0.406 0.820 -27.150 1.00 85.56 204 TRP A N 1
ATOM 1627 C CA . TRP A 1 204 ? 0.425 1.514 -26.173 1.00 85.56 204 TRP A CA 1
ATOM 1628 C C . TRP A 1 204 ? 0.310 0.858 -24.803 1.00 85.56 204 TRP A C 1
ATOM 1630 O O . TRP A 1 204 ? -0.759 0.400 -24.419 1.00 85.56 204 TRP A O 1
ATOM 1640 N N . TRP A 1 205 ? 1.417 0.803 -24.073 1.00 85.62 205 TRP A N 1
ATOM 1641 C CA . TRP A 1 205 ? 1.505 0.235 -22.733 1.00 85.62 205 TRP A CA 1
ATOM 1642 C C . TRP A 1 205 ? 2.277 1.171 -21.821 1.00 85.62 205 TRP A C 1
ATOM 1644 O O . TRP A 1 205 ? 3.300 1.728 -22.222 1.00 85.62 205 TRP A O 1
ATOM 1654 N N . LYS A 1 206 ? 1.821 1.296 -20.579 1.00 86.44 206 LYS A N 1
ATOM 1655 C CA . LYS A 1 206 ? 2.547 2.011 -19.532 1.00 86.44 206 LYS A CA 1
ATOM 1656 C C . LYS A 1 206 ? 3.636 1.108 -18.957 1.00 86.44 206 LYS A C 1
ATOM 1658 O O . LYS A 1 206 ? 3.349 0.018 -18.465 1.00 86.44 206 LYS A O 1
ATOM 1663 N N . VAL A 1 207 ? 4.883 1.558 -19.036 1.00 86.38 207 VAL A N 1
ATOM 1664 C CA . VAL A 1 207 ? 6.059 0.857 -18.506 1.00 86.38 207 VAL A CA 1
ATOM 1665 C C . VAL A 1 207 ? 6.920 1.823 -17.693 1.00 86.38 207 VAL A C 1
ATOM 1667 O O . VAL A 1 207 ? 6.772 3.041 -17.783 1.00 86.38 207 VAL A O 1
ATOM 1670 N N . TYR A 1 208 ? 7.826 1.281 -16.889 1.00 87.44 208 TYR A N 1
ATOM 1671 C CA . TYR A 1 208 ? 8.815 2.066 -16.158 1.00 87.44 208 TYR A CA 1
ATOM 1672 C C . TYR A 1 208 ? 10.194 1.743 -16.724 1.00 87.44 208 TYR A C 1
ATOM 1674 O O . TYR A 1 208 ? 10.429 0.626 -17.169 1.00 87.44 208 TYR A O 1
ATOM 1682 N N . ASP A 1 209 ? 11.089 2.720 -16.794 1.00 86.50 209 ASP A N 1
ATOM 1683 C CA . ASP A 1 209 ? 12.433 2.496 -17.322 1.00 86.50 209 ASP A CA 1
ATOM 1684 C C . ASP A 1 209 ? 13.444 3.376 -16.570 1.00 86.50 209 ASP A C 1
ATOM 1686 O O . ASP A 1 209 ? 13.320 4.608 -16.573 1.00 86.50 209 ASP A O 1
ATOM 1690 N N . PRO A 1 210 ? 14.443 2.780 -15.892 1.00 87.81 210 PRO A N 1
ATOM 1691 C CA . PRO A 1 210 ? 15.463 3.530 -15.163 1.00 87.81 210 PRO A CA 1
ATOM 1692 C C . PRO A 1 210 ? 16.413 4.317 -16.066 1.00 87.81 210 PRO A C 1
ATOM 1694 O O . PRO A 1 210 ? 17.062 5.235 -15.572 1.00 87.81 210 PRO A O 1
ATOM 1697 N N . LEU A 1 211 ? 16.502 3.981 -17.355 1.00 88.69 211 LEU A N 1
ATOM 1698 C CA . LEU A 1 211 ? 17.359 4.669 -18.323 1.00 88.69 211 LEU A CA 1
ATOM 1699 C C . LEU A 1 211 ? 16.608 5.762 -19.090 1.00 88.69 211 LEU A C 1
ATOM 1701 O O . LEU A 1 211 ? 17.219 6.548 -19.815 1.00 88.69 211 LEU A O 1
ATOM 1705 N N . TRP A 1 212 ? 15.284 5.841 -18.936 1.00 88.38 212 TRP A N 1
ATOM 1706 C CA . TRP A 1 212 ? 14.488 6.832 -19.644 1.00 88.38 212 TRP A CA 1
ATOM 1707 C C . TRP A 1 212 ? 14.804 8.252 -19.175 1.00 88.38 212 TRP A C 1
ATOM 1709 O O . TRP A 1 212 ? 14.699 8.583 -17.991 1.00 88.38 212 TRP A O 1
ATOM 1719 N N . GLY A 1 213 ? 15.183 9.105 -20.127 1.00 88.06 213 GLY A N 1
ATOM 1720 C CA . GLY A 1 213 ? 15.625 10.467 -19.842 1.00 88.06 213 GLY A CA 1
ATOM 1721 C C . GLY A 1 213 ? 17.018 10.545 -19.209 1.00 88.06 213 GLY A C 1
ATOM 1722 O O . GLY A 1 213 ? 17.361 11.591 -18.664 1.00 88.06 213 GLY A O 1
ATOM 1723 N N . VAL A 1 214 ? 17.817 9.473 -19.283 1.00 90.62 214 VAL A N 1
ATOM 1724 C CA . VAL A 1 214 ? 19.228 9.477 -18.879 1.00 90.62 214 VAL A CA 1
ATOM 1725 C C . VAL A 1 214 ? 20.116 9.554 -20.119 1.00 90.62 214 VAL A C 1
ATOM 1727 O O . VAL A 1 214 ? 20.192 8.611 -20.906 1.00 90.62 214 VAL A O 1
ATOM 1730 N N . GLY A 1 215 ? 20.781 10.695 -20.281 1.00 90.62 215 GLY A N 1
ATOM 1731 C CA . GLY A 1 215 ? 21.792 10.906 -21.308 1.00 90.62 215 GLY A CA 1
ATOM 1732 C C . GLY A 1 215 ? 23.170 10.450 -20.836 1.00 90.62 215 GLY A C 1
ATOM 1733 O O . GLY A 1 215 ? 23.552 10.693 -19.692 1.00 90.62 215 GLY A O 1
ATOM 1734 N N . PHE A 1 216 ? 23.924 9.804 -21.717 1.00 91.31 216 PHE A N 1
ATOM 1735 C CA . PHE A 1 216 ? 25.292 9.359 -21.466 1.00 91.31 216 PHE A CA 1
ATOM 1736 C C . PHE A 1 216 ? 26.244 10.101 -22.397 1.00 91.31 216 PHE A C 1
ATOM 1738 O O . PHE A 1 216 ? 25.873 10.434 -23.512 1.00 91.31 216 PHE A O 1
ATOM 1745 N N . TYR A 1 217 ? 27.482 10.336 -21.979 1.00 91.06 217 TYR A N 1
ATOM 1746 C CA . TYR A 1 217 ? 28.500 10.921 -22.850 1.00 91.06 217 TYR A CA 1
ATOM 1747 C C . TYR A 1 217 ? 29.779 10.094 -22.779 1.00 91.06 217 TYR A C 1
ATOM 1749 O O . TYR A 1 217 ? 30.055 9.425 -21.780 1.00 91.06 217 TYR A O 1
ATOM 1757 N N . ASN A 1 218 ? 30.554 10.124 -23.858 1.00 89.50 218 ASN A N 1
ATOM 1758 C CA . ASN A 1 218 ? 31.850 9.472 -23.925 1.00 89.50 218 ASN A CA 1
ATOM 1759 C C . ASN A 1 218 ? 32.947 10.517 -23.667 1.00 89.50 218 ASN A C 1
ATOM 1761 O O . ASN A 1 218 ? 33.134 11.404 -24.499 1.00 89.50 218 ASN A O 1
ATOM 1765 N N . PRO A 1 219 ? 33.706 10.425 -22.561 1.00 88.62 219 PRO A N 1
ATOM 1766 C CA . PRO A 1 219 ? 34.706 11.435 -22.213 1.00 88.62 219 PRO A CA 1
ATOM 1767 C C . PRO A 1 219 ? 35.870 11.524 -23.213 1.00 88.62 219 PRO A C 1
ATOM 1769 O O . PRO A 1 219 ? 36.652 12.463 -23.142 1.00 88.62 219 PRO A O 1
ATOM 1772 N N . LYS A 1 220 ? 36.013 10.560 -24.134 1.00 89.12 220 LYS A N 1
ATOM 1773 C CA . LYS A 1 220 ? 37.048 10.580 -25.181 1.00 89.12 220 LYS A CA 1
ATOM 1774 C C . LYS A 1 220 ? 36.665 11.402 -26.414 1.00 89.12 220 LYS A C 1
ATOM 1776 O O . LYS A 1 220 ? 37.493 11.570 -27.301 1.00 89.12 220 LYS A O 1
ATOM 1781 N N . GLU A 1 221 ? 35.420 11.852 -26.521 1.00 87.44 221 GLU A N 1
ATOM 1782 C CA . GLU A 1 221 ? 34.940 12.571 -27.698 1.00 87.44 221 GLU A CA 1
ATOM 1783 C C . GLU A 1 221 ? 35.085 14.095 -27.506 1.00 87.44 221 GLU A C 1
ATOM 1785 O O . GLU A 1 221 ? 34.290 14.707 -26.805 1.00 87.44 221 GLU A O 1
ATOM 1790 N N . GLU A 1 222 ? 36.020 14.750 -28.205 1.00 80.81 222 GLU A N 1
ATOM 1791 C CA . GLU A 1 222 ? 36.280 16.207 -28.103 1.00 80.81 222 GLU A CA 1
ATOM 1792 C C . GLU A 1 222 ? 35.153 17.089 -28.684 1.00 80.81 222 GLU A C 1
ATOM 1794 O O . GLU A 1 222 ? 34.828 16.961 -29.864 1.00 80.81 222 GLU A O 1
ATOM 1799 N N . GLY A 1 223 ? 34.523 17.967 -27.895 1.00 79.38 223 GLY A N 1
ATOM 1800 C CA . GLY A 1 223 ? 33.460 18.885 -28.349 1.00 79.38 223 GLY A CA 1
ATOM 1801 C C . GLY A 1 223 ? 32.512 19.313 -27.222 1.00 79.38 223 GLY A C 1
ATOM 1802 O O . GLY A 1 223 ? 32.729 18.953 -26.065 1.00 79.38 223 GLY A O 1
ATOM 1803 N N . GLU A 1 224 ? 31.458 20.069 -27.545 1.00 77.94 224 GLU A N 1
ATOM 1804 C CA . GLU A 1 224 ? 30.447 20.483 -26.561 1.00 77.94 224 GLU A CA 1
ATOM 1805 C C . GLU A 1 224 ? 29.563 19.299 -26.120 1.00 77.94 224 GLU A C 1
ATOM 1807 O O . GLU A 1 224 ? 29.166 18.454 -26.923 1.00 77.94 224 GLU A O 1
ATOM 1812 N N . LEU A 1 225 ? 29.247 19.227 -24.818 1.00 71.62 225 LEU A N 1
ATOM 1813 C CA . LEU A 1 225 ? 28.518 18.106 -24.196 1.00 71.62 225 LEU A CA 1
ATOM 1814 C C . LEU A 1 225 ? 27.116 17.871 -24.781 1.00 71.62 225 LEU A C 1
ATOM 1816 O O . LEU A 1 225 ? 26.632 16.740 -24.761 1.00 71.62 225 LEU A O 1
ATOM 1820 N N . GLN A 1 226 ? 26.454 18.924 -25.265 1.00 66.44 226 GLN A N 1
ATOM 1821 C CA . GLN A 1 226 ? 25.064 18.855 -25.726 1.00 66.44 226 GLN A CA 1
ATOM 1822 C C . GLN A 1 226 ? 24.923 18.088 -27.049 1.00 66.44 226 GLN A C 1
ATOM 1824 O O . GLN A 1 226 ? 23.927 17.394 -27.242 1.00 66.44 226 GLN A O 1
ATOM 1829 N N . ASP A 1 227 ? 25.954 18.105 -27.896 1.00 74.12 227 ASP A N 1
ATOM 1830 C CA . ASP A 1 227 ? 25.928 17.468 -29.218 1.00 74.12 227 ASP A CA 1
ATOM 1831 C C . ASP A 1 227 ? 26.275 15.969 -29.186 1.00 74.12 227 ASP A C 1
ATOM 1833 O O . ASP A 1 227 ? 26.218 15.287 -30.210 1.00 74.12 227 ASP A O 1
ATOM 1837 N N . LYS A 1 228 ? 26.644 15.430 -28.014 1.00 82.94 228 LYS A N 1
ATOM 1838 C CA . LYS A 1 228 ? 27.197 14.068 -27.861 1.00 82.94 228 LYS A CA 1
ATOM 1839 C C . LYS A 1 228 ? 26.498 13.226 -26.807 1.00 82.94 228 LYS A C 1
ATOM 1841 O O . LYS A 1 228 ? 27.085 12.315 -26.218 1.00 82.94 228 LYS A O 1
ATOM 1846 N N . VAL A 1 229 ? 25.235 13.539 -26.546 1.00 89.69 229 VAL A N 1
ATOM 1847 C CA . VAL A 1 229 ? 24.421 12.742 -25.637 1.00 89.69 229 VAL A CA 1
ATOM 1848 C C . VAL A 1 229 ? 23.991 11.455 -26.339 1.00 89.69 229 VAL A C 1
ATOM 1850 O O . VAL A 1 229 ? 23.156 11.447 -27.241 1.00 89.69 229 VAL A O 1
ATOM 1853 N N . HIS A 1 230 ? 24.556 10.345 -25.886 1.00 89.88 230 HIS A N 1
ATOM 1854 C CA . HIS A 1 230 ? 24.195 8.990 -26.268 1.00 89.88 230 HIS A CA 1
ATOM 1855 C C . HIS A 1 230 ? 23.048 8.491 -25.390 1.00 89.88 230 HIS A C 1
ATOM 1857 O O . HIS A 1 230 ? 23.094 8.574 -24.161 1.00 89.88 230 HIS A O 1
ATOM 1863 N N . TRP A 1 231 ? 22.028 7.917 -26.017 1.00 90.12 231 TRP A N 1
ATOM 1864 C CA . TRP A 1 231 ? 20.872 7.348 -25.328 1.00 90.12 231 TRP A CA 1
ATOM 1865 C C . TRP A 1 231 ? 20.936 5.828 -25.413 1.00 90.12 231 TRP A C 1
ATOM 1867 O O . TRP A 1 231 ? 20.686 5.240 -26.468 1.00 90.12 231 TRP A O 1
ATOM 1877 N N . TYR A 1 232 ? 21.279 5.177 -24.305 1.00 88.69 232 TYR A N 1
ATOM 1878 C CA . TYR A 1 232 ? 21.279 3.721 -24.245 1.00 88.69 232 TYR A CA 1
ATOM 1879 C C . TYR A 1 232 ? 19.871 3.204 -23.991 1.00 88.69 232 TYR A C 1
ATOM 1881 O O . TYR A 1 232 ? 19.180 3.654 -23.077 1.00 88.69 232 TYR A O 1
ATOM 1889 N N . LYS A 1 233 ? 19.458 2.218 -24.787 1.00 84.31 233 LYS A N 1
ATOM 1890 C CA . LYS A 1 233 ? 18.243 1.462 -24.503 1.00 84.31 233 LYS A CA 1
ATOM 1891 C C . LYS A 1 233 ? 18.573 0.294 -23.586 1.00 84.31 233 LYS A C 1
ATOM 1893 O O . LYS A 1 233 ? 19.717 -0.153 -23.494 1.00 84.31 233 LYS A O 1
ATOM 1898 N N . ARG A 1 234 ? 17.551 -0.242 -22.927 1.00 81.69 234 ARG A N 1
ATOM 1899 C CA . ARG A 1 234 ? 17.695 -1.399 -22.042 1.00 81.69 234 ARG A CA 1
ATOM 1900 C C . ARG A 1 234 ? 18.272 -2.617 -22.757 1.00 81.69 234 ARG A C 1
ATOM 1902 O O . ARG A 1 234 ? 19.027 -3.365 -22.149 1.00 81.69 234 ARG A O 1
ATOM 1909 N N . GLU A 1 235 ? 17.967 -2.793 -24.041 1.00 82.12 235 GLU A N 1
ATOM 1910 C CA . GLU A 1 235 ? 18.491 -3.899 -24.847 1.00 82.12 235 GLU A CA 1
ATOM 1911 C C . GLU A 1 235 ? 20.006 -3.793 -25.079 1.00 82.12 235 GLU A C 1
ATOM 1913 O O . GLU A 1 235 ? 20.656 -4.803 -25.337 1.00 82.12 235 GLU A O 1
ATOM 1918 N N . ASN A 1 236 ? 20.577 -2.589 -24.957 1.00 85.56 236 ASN A N 1
ATOM 1919 C CA . ASN A 1 236 ? 22.017 -2.353 -25.048 1.00 85.56 236 ASN A CA 1
ATOM 1920 C C . ASN A 1 236 ? 22.757 -2.681 -23.740 1.00 85.56 236 ASN A C 1
ATOM 1922 O O . ASN A 1 236 ? 23.986 -2.711 -23.730 1.00 85.56 236 ASN A O 1
ATOM 1926 N N . MET A 1 237 ? 22.036 -2.909 -22.639 1.00 82.69 237 MET A N 1
ATOM 1927 C CA . MET A 1 237 ? 22.611 -3.164 -21.321 1.00 82.69 237 MET A CA 1
ATOM 1928 C C . MET A 1 237 ? 22.563 -4.652 -20.973 1.00 82.69 237 MET A C 1
ATOM 1930 O O . MET A 1 237 ? 21.650 -5.386 -21.350 1.00 82.69 237 MET A O 1
ATOM 1934 N N . SER A 1 238 ? 23.547 -5.109 -20.197 1.00 83.25 238 SER A N 1
ATOM 1935 C CA . SER A 1 238 ? 23.513 -6.462 -19.640 1.00 83.25 238 SER A CA 1
ATOM 1936 C C . SER A 1 238 ? 22.290 -6.634 -18.738 1.00 83.25 238 SER A C 1
ATOM 1938 O O . SER A 1 238 ? 22.030 -5.796 -17.871 1.00 83.25 238 SER A O 1
ATOM 1940 N N . LYS A 1 239 ? 21.600 -7.772 -18.871 1.00 76.12 239 LYS A N 1
ATOM 1941 C CA . LYS A 1 239 ? 20.495 -8.171 -17.981 1.00 76.12 239 LYS A CA 1
ATOM 1942 C C . LYS A 1 239 ? 20.911 -8.265 -16.509 1.00 76.12 239 LYS A C 1
ATOM 1944 O O . LYS A 1 239 ? 20.058 -8.201 -15.641 1.00 76.12 239 LYS A O 1
ATOM 1949 N N . LEU A 1 240 ? 22.209 -8.394 -16.220 1.00 75.19 240 LEU A N 1
ATOM 1950 C CA . LEU A 1 240 ? 22.730 -8.381 -14.848 1.00 75.19 240 LEU A CA 1
ATOM 1951 C C . LEU A 1 240 ? 22.686 -6.985 -14.205 1.00 75.19 240 LEU A C 1
ATOM 1953 O O . LEU A 1 240 ? 22.703 -6.877 -12.983 1.00 75.19 240 LEU A O 1
ATOM 1957 N N . ASN A 1 241 ? 22.639 -5.926 -15.018 1.00 77.88 241 ASN A N 1
ATOM 1958 C CA . ASN A 1 241 ? 22.774 -4.541 -14.561 1.00 77.88 241 ASN A CA 1
ATOM 1959 C C . ASN A 1 241 ? 21.441 -3.784 -14.518 1.00 77.88 241 ASN A C 1
ATOM 1961 O O . ASN A 1 241 ? 21.383 -2.684 -13.970 1.00 77.88 241 ASN A O 1
ATOM 1965 N N . VAL A 1 242 ? 20.380 -4.349 -15.094 1.00 80.12 242 VAL A N 1
ATOM 1966 C CA . VAL A 1 242 ? 19.038 -3.760 -15.105 1.00 80.12 242 VAL A CA 1
ATOM 1967 C C . VAL A 1 242 ? 18.093 -4.757 -14.439 1.00 80.12 242 VAL A C 1
ATOM 1969 O O . VAL A 1 242 ? 18.179 -5.941 -14.760 1.00 80.12 242 VAL A O 1
ATOM 1972 N N . PRO A 1 243 ? 17.214 -4.327 -13.514 1.00 77.75 243 PRO A N 1
ATOM 1973 C CA . PRO A 1 243 ? 16.218 -5.223 -12.927 1.00 77.75 243 PRO A CA 1
ATOM 1974 C C . PRO A 1 243 ? 15.409 -5.907 -14.032 1.00 77.75 243 PRO A C 1
ATOM 1976 O O . PRO A 1 243 ? 15.215 -5.321 -15.091 1.00 77.75 243 PRO A O 1
ATOM 1979 N N . GLU A 1 244 ? 14.953 -7.141 -13.819 1.00 71.94 244 GLU A N 1
ATOM 1980 C CA . GLU A 1 244 ? 14.091 -7.835 -14.792 1.00 71.94 244 GLU A CA 1
ATOM 1981 C C . GLU A 1 244 ? 12.694 -7.209 -14.855 1.00 71.94 244 GLU A C 1
ATOM 1983 O O . GLU A 1 244 ? 12.065 -7.181 -15.911 1.00 71.94 244 GLU A O 1
ATOM 1988 N N . GLU A 1 245 ? 12.247 -6.646 -13.735 1.00 75.50 245 GLU A N 1
ATOM 1989 C CA . GLU A 1 245 ? 10.945 -6.017 -13.577 1.00 75.50 245 GLU A CA 1
ATOM 1990 C C . GLU A 1 245 ? 11.119 -4.533 -13.275 1.00 75.50 245 GLU A C 1
ATOM 1992 O O . GLU A 1 245 ? 11.858 -4.157 -12.365 1.00 75.50 245 GLU A O 1
ATOM 1997 N N . ASP A 1 246 ? 10.428 -3.678 -14.024 1.00 81.88 246 ASP A N 1
ATOM 1998 C CA . ASP A 1 246 ? 10.517 -2.231 -13.796 1.00 81.88 246 ASP A CA 1
ATOM 1999 C C . ASP A 1 246 ? 9.522 -1.748 -12.745 1.00 81.88 246 ASP A C 1
ATOM 2001 O O . ASP A 1 246 ? 9.596 -0.625 -12.250 1.00 81.88 246 ASP A O 1
ATOM 2005 N N . GLN A 1 247 ? 8.570 -2.603 -12.394 1.00 86.19 247 GLN A N 1
ATOM 2006 C CA . GLN A 1 247 ? 7.609 -2.350 -11.349 1.00 86.19 247 GLN A CA 1
ATOM 2007 C C . GLN A 1 247 ? 7.312 -3.647 -10.620 1.00 86.19 247 GLN A C 1
ATOM 2009 O O . GLN A 1 247 ? 7.020 -4.675 -11.225 1.00 86.19 247 GLN A O 1
ATOM 2014 N N . GLU A 1 248 ? 7.307 -3.560 -9.303 1.00 86.88 248 GLU A N 1
ATOM 2015 C CA . GLU A 1 248 ? 6.836 -4.606 -8.423 1.00 86.88 248 GLU A CA 1
ATOM 2016 C C . GLU A 1 248 ? 5.625 -4.082 -7.667 1.00 86.88 248 GLU A C 1
ATO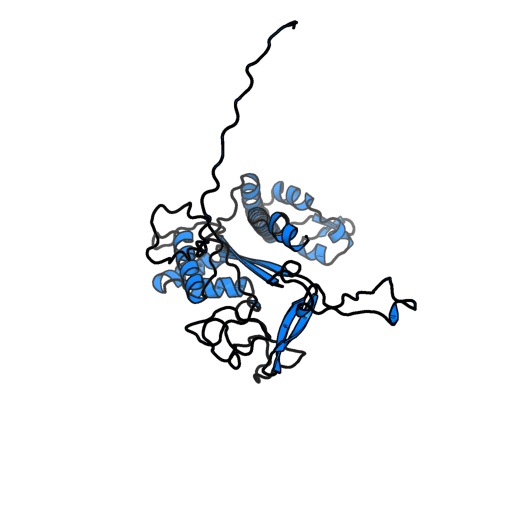M 2018 O O . GLU A 1 248 ? 5.640 -2.978 -7.116 1.00 86.88 248 GLU A O 1
ATOM 2023 N N . ARG A 1 249 ? 4.557 -4.874 -7.650 1.00 89.50 249 ARG A N 1
ATOM 2024 C CA . ARG A 1 249 ? 3.398 -4.607 -6.812 1.00 89.50 249 ARG A CA 1
ATOM 2025 C C . ARG A 1 249 ? 3.175 -5.784 -5.893 1.00 89.50 249 ARG A C 1
ATOM 2027 O O . ARG A 1 249 ? 3.072 -6.912 -6.365 1.00 89.50 249 ARG A O 1
ATOM 2034 N N . THR A 1 250 ? 3.091 -5.517 -4.604 1.00 91.94 250 THR A N 1
ATOM 2035 C CA . THR A 1 250 ? 2.927 -6.545 -3.586 1.00 91.94 250 THR A CA 1
ATOM 2036 C C . THR A 1 250 ? 1.676 -6.248 -2.790 1.00 91.94 250 THR A C 1
ATOM 2038 O O . THR A 1 250 ? 1.568 -5.213 -2.137 1.00 91.94 250 THR A O 1
ATOM 2041 N N . LEU A 1 251 ? 0.723 -7.162 -2.871 1.00 93.62 251 LEU A N 1
ATOM 2042 C CA . LEU A 1 251 ? -0.515 -7.123 -2.122 1.00 93.62 251 LEU A CA 1
ATOM 2043 C C . LEU A 1 251 ? -0.311 -7.805 -0.769 1.00 93.62 251 LEU A C 1
ATOM 2045 O O . LEU A 1 251 ? 0.204 -8.923 -0.703 1.00 93.62 251 LEU A O 1
ATOM 2049 N N . TRP A 1 252 ? -0.753 -7.146 0.290 1.00 94.88 252 TRP A N 1
ATOM 2050 C CA . TRP A 1 252 ? -0.830 -7.693 1.636 1.00 94.88 252 TRP A CA 1
ATOM 2051 C C . TRP A 1 252 ? -2.274 -7.641 2.112 1.00 94.88 252 TRP A C 1
ATOM 2053 O O . TRP A 1 252 ? -2.982 -6.665 1.861 1.00 94.88 252 TRP A O 1
ATOM 2063 N N . LEU A 1 253 ? -2.696 -8.691 2.804 1.00 95.69 253 LEU A N 1
ATOM 2064 C CA . LEU A 1 253 ? -4.028 -8.807 3.372 1.00 95.69 253 LEU A CA 1
ATOM 2065 C C . LEU A 1 253 ? -3.903 -8.864 4.891 1.00 95.69 253 LEU A C 1
ATOM 2067 O O . LEU A 1 253 ? -3.155 -9.683 5.427 1.00 95.69 253 LEU A O 1
ATOM 2071 N N . TYR A 1 254 ? -4.634 -7.994 5.573 1.00 97.00 254 TYR A N 1
ATOM 2072 C CA . TYR A 1 254 ? -4.642 -7.879 7.022 1.00 97.00 254 TYR A CA 1
ATOM 2073 C C . TYR A 1 254 ? -6.068 -7.967 7.554 1.00 97.00 254 TYR A C 1
ATOM 2075 O O . TYR A 1 254 ? -7.023 -7.535 6.907 1.00 97.00 254 TYR A O 1
ATOM 2083 N N . LEU A 1 255 ? -6.192 -8.499 8.763 1.00 96.88 255 LEU A N 1
ATOM 2084 C CA . LEU A 1 255 ? -7.424 -8.535 9.527 1.00 96.88 255 LEU A CA 1
ATOM 2085 C C . LEU A 1 255 ? -7.246 -7.705 10.799 1.00 96.88 255 LEU A C 1
ATOM 2087 O O . LEU A 1 255 ? -6.332 -7.965 11.589 1.00 96.88 255 LEU A O 1
ATOM 2091 N N . LYS A 1 256 ? -8.100 -6.695 10.982 1.00 96.00 256 LYS A N 1
ATOM 2092 C CA . LYS A 1 256 ? -8.018 -5.769 12.116 1.00 96.00 256 LYS A CA 1
ATOM 2093 C C . LYS A 1 256 ? -8.402 -6.463 13.420 1.00 96.00 256 LYS A C 1
ATOM 2095 O O . LYS A 1 256 ? -7.628 -6.415 14.384 1.00 96.00 256 LYS A O 1
ATOM 2100 N N . ASN A 1 257 ? -9.534 -7.169 13.412 1.00 93.62 257 ASN A N 1
ATOM 2101 C CA . ASN A 1 257 ? -9.994 -8.041 14.488 1.00 93.62 257 ASN A CA 1
ATOM 2102 C C . ASN A 1 257 ? -10.468 -9.395 13.946 1.00 93.62 257 ASN A C 1
ATOM 2104 O O . ASN A 1 257 ? -11.155 -9.480 12.929 1.00 93.62 257 ASN A O 1
ATOM 2108 N N . ASP A 1 258 ? -10.127 -10.470 14.656 1.00 91.00 258 ASP A N 1
ATOM 2109 C CA . ASP A 1 258 ? -10.579 -11.820 14.315 1.00 91.00 258 ASP A CA 1
ATOM 2110 C C . ASP A 1 258 ? -11.925 -12.099 14.990 1.00 91.00 258 ASP A C 1
ATOM 2112 O O . ASP A 1 258 ? -11.996 -12.490 16.156 1.00 91.00 258 ASP A O 1
ATOM 2116 N N . VAL A 1 259 ? -13.006 -11.819 14.263 1.00 92.75 259 VAL A N 1
ATOM 2117 C CA . VAL A 1 259 ? -14.381 -12.003 14.739 1.00 92.75 259 VAL A CA 1
ATOM 2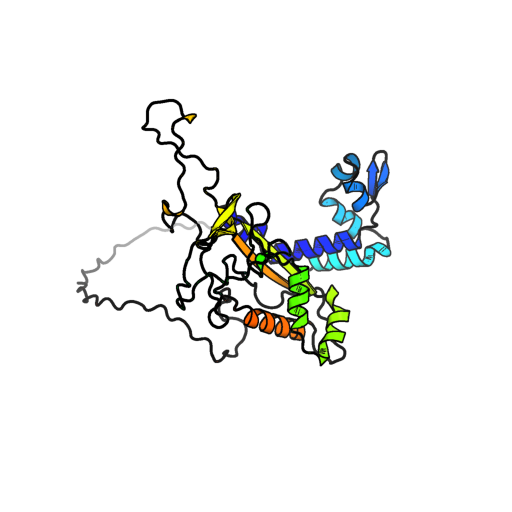118 C C . VAL A 1 259 ? -14.851 -13.423 14.419 1.00 92.75 259 VAL A C 1
ATOM 2120 O O . VAL A 1 259 ? -14.562 -13.962 13.349 1.00 92.75 259 VAL A O 1
ATOM 2123 N N . ARG A 1 260 ? -15.601 -14.044 15.336 1.00 92.62 260 ARG A N 1
ATOM 2124 C CA . ARG A 1 260 ? -16.333 -15.281 15.034 1.00 92.62 260 ARG A CA 1
ATOM 2125 C C . ARG A 1 260 ? -17.649 -14.944 14.351 1.00 92.62 260 ARG A C 1
ATOM 2127 O O . ARG A 1 260 ? -18.450 -14.193 14.898 1.00 92.62 260 ARG A O 1
ATOM 2134 N N . LEU A 1 261 ? -17.863 -15.529 13.180 1.00 89.81 261 LEU A N 1
ATOM 2135 C CA . LEU A 1 261 ? -19.119 -15.432 12.450 1.00 89.81 261 LEU A CA 1
ATOM 2136 C C . LEU A 1 261 ? -20.230 -16.184 13.192 1.00 89.81 261 LEU A C 1
ATOM 2138 O O . LEU A 1 261 ? -19.965 -17.084 13.990 1.00 89.81 261 LEU A O 1
ATOM 2142 N N . GLU A 1 262 ? -21.483 -15.865 12.872 1.00 87.88 262 GLU A N 1
ATOM 2143 C CA . GLU A 1 262 ? -22.671 -16.550 13.409 1.00 87.88 262 GLU A CA 1
ATOM 2144 C C . GLU A 1 262 ? -22.660 -18.061 13.116 1.00 87.88 262 GLU A C 1
ATOM 2146 O O . GLU A 1 262 ? -23.180 -18.861 13.889 1.00 87.88 262 GLU A O 1
ATOM 2151 N N . THR A 1 263 ? -21.978 -18.468 12.044 1.00 86.50 263 THR A N 1
ATOM 2152 C CA . THR A 1 263 ? -21.747 -19.873 11.679 1.00 86.50 263 THR A CA 1
ATOM 2153 C C . THR A 1 263 ? -20.721 -20.586 12.570 1.00 86.50 263 THR A C 1
ATOM 2155 O O . THR A 1 263 ? -20.469 -21.777 12.396 1.00 86.50 263 THR A O 1
ATOM 2158 N N . GLY A 1 264 ? -20.095 -19.873 13.511 1.00 91.50 264 GLY A N 1
ATOM 2159 C CA . GLY A 1 264 ? -19.050 -20.369 14.407 1.00 91.50 264 GLY A CA 1
ATOM 2160 C C . GLY A 1 264 ? -17.640 -20.367 13.807 1.00 91.50 264 GLY A C 1
ATOM 2161 O O . GLY A 1 264 ? -16.675 -20.619 14.530 1.00 91.50 264 GLY A O 1
ATOM 2162 N N . GLN A 1 265 ? -17.498 -20.063 12.514 1.00 91.81 265 GLN A N 1
ATOM 2163 C CA . GLN A 1 265 ? -16.201 -19.977 11.837 1.00 91.81 265 GLN A CA 1
ATOM 2164 C C . GLN A 1 265 ? -15.486 -18.662 12.167 1.00 91.81 265 GLN A C 1
ATOM 2166 O O . GLN A 1 265 ? -16.123 -17.619 12.322 1.00 91.81 265 GLN A O 1
ATOM 2171 N N . ALA A 1 266 ? -14.156 -18.697 12.264 1.00 94.94 266 ALA A N 1
ATOM 2172 C CA . ALA A 1 266 ? -13.362 -17.482 12.398 1.00 94.94 266 ALA A CA 1
ATOM 2173 C C . ALA A 1 266 ? -13.315 -16.735 11.059 1.00 94.94 266 ALA A C 1
ATOM 2175 O O . ALA A 1 266 ? -13.107 -17.343 10.005 1.00 94.94 266 ALA A O 1
ATOM 2176 N N . LEU A 1 267 ? -13.470 -15.410 11.096 1.00 95.31 267 LEU A N 1
ATOM 2177 C CA . LEU A 1 267 ? -13.382 -14.564 9.907 1.00 95.31 267 LEU A CA 1
ATOM 2178 C C . LEU A 1 267 ? -12.026 -14.730 9.207 1.00 95.31 267 LEU A C 1
ATOM 2180 O O . LEU A 1 267 ? -11.979 -14.769 7.977 1.00 95.31 267 LEU A O 1
ATOM 2184 N N . SER A 1 268 ? -10.937 -14.899 9.969 1.00 95.62 268 SER A N 1
ATOM 2185 C CA . SER A 1 268 ? -9.610 -15.141 9.394 1.00 95.62 268 SER A CA 1
ATOM 2186 C C . SER A 1 268 ? -9.540 -16.392 8.515 1.00 95.62 268 SER A C 1
ATOM 2188 O O . SER A 1 268 ? -8.948 -16.321 7.440 1.00 95.62 268 SER A O 1
ATOM 2190 N N . ASP A 1 269 ? -10.177 -17.498 8.906 1.00 95.50 269 ASP A N 1
ATOM 2191 C CA . ASP A 1 269 ? -10.166 -18.748 8.134 1.00 95.50 269 ASP A CA 1
ATOM 2192 C C . ASP A 1 269 ? -10.958 -18.609 6.826 1.00 95.50 269 ASP A C 1
ATOM 2194 O O . ASP A 1 269 ? -10.510 -19.044 5.761 1.00 95.50 269 ASP A O 1
ATOM 2198 N N . VAL A 1 270 ? -12.123 -17.956 6.890 1.00 96.19 270 VAL A N 1
ATOM 2199 C CA . VAL A 1 270 ? -12.989 -17.731 5.722 1.00 96.19 270 VAL A CA 1
ATOM 2200 C C . VAL A 1 270 ? -12.309 -16.807 4.713 1.00 96.19 270 VAL A C 1
ATOM 2202 O O . VAL A 1 270 ? -12.265 -17.112 3.519 1.00 96.19 270 VAL A O 1
ATOM 2205 N N . VAL A 1 271 ? -11.726 -15.705 5.191 1.00 96.44 271 VAL A N 1
ATOM 2206 C CA . VAL A 1 271 ? -11.005 -14.743 4.348 1.00 96.44 271 VAL A CA 1
ATOM 2207 C C . VAL A 1 271 ? -9.724 -15.361 3.784 1.00 96.44 271 VAL A C 1
ATOM 2209 O O . VAL A 1 271 ? -9.422 -15.147 2.612 1.00 96.44 271 VAL A O 1
ATOM 2212 N N . HIS A 1 272 ? -9.000 -16.181 4.554 1.00 95.81 272 HIS A N 1
ATOM 2213 C CA . HIS A 1 272 ? -7.830 -16.910 4.054 1.00 95.81 272 HIS A CA 1
ATOM 2214 C C . HIS A 1 272 ? -8.203 -17.863 2.913 1.00 95.81 272 HIS A C 1
ATOM 2216 O O . HIS A 1 272 ? -7.533 -17.887 1.881 1.00 95.81 272 HIS A O 1
ATOM 2222 N N . ALA A 1 273 ? -9.290 -18.625 3.065 1.00 95.56 273 ALA A N 1
ATOM 2223 C CA . ALA A 1 273 ? -9.764 -19.533 2.025 1.00 95.56 273 ALA A CA 1
ATOM 2224 C C . ALA A 1 273 ? -10.174 -18.782 0.745 1.00 95.56 273 ALA A C 1
ATOM 2226 O O . ALA A 1 273 ? -9.813 -19.203 -0.356 1.00 95.56 273 ALA A O 1
ATOM 2227 N N . ALA A 1 274 ? -10.879 -17.655 0.882 1.00 95.69 274 ALA A N 1
ATOM 2228 C CA . ALA A 1 274 ? -11.251 -16.802 -0.246 1.00 95.69 274 ALA A CA 1
ATOM 2229 C C . ALA A 1 274 ? -10.016 -16.207 -0.943 1.00 95.69 274 ALA A C 1
ATOM 2231 O O . ALA A 1 274 ? -9.903 -16.268 -2.168 1.00 95.69 274 ALA A O 1
ATOM 2232 N N . TYR A 1 275 ? -9.046 -15.719 -0.165 1.00 94.75 275 TYR A N 1
ATOM 2233 C CA . TYR A 1 275 ? -7.777 -15.207 -0.678 1.00 94.75 275 TYR A CA 1
ATOM 2234 C C . TYR A 1 275 ? -6.989 -16.273 -1.445 1.00 94.75 275 TYR A C 1
ATOM 2236 O O . TYR A 1 275 ? -6.498 -16.002 -2.539 1.00 94.75 275 TYR A O 1
ATOM 2244 N N . ASP A 1 276 ? -6.919 -17.505 -0.939 1.00 92.06 276 ASP A N 1
ATOM 2245 C CA . ASP A 1 276 ? -6.255 -18.611 -1.632 1.00 92.06 276 ASP A CA 1
ATOM 2246 C C . ASP A 1 276 ? -6.948 -18.984 -2.949 1.00 92.06 276 ASP A C 1
ATOM 2248 O O . ASP A 1 276 ? -6.274 -19.262 -3.947 1.00 92.06 276 ASP A O 1
ATOM 2252 N N . LEU A 1 277 ? -8.284 -18.983 -2.982 1.00 91.75 277 LEU A N 1
ATOM 2253 C CA . LEU A 1 277 ? -9.052 -19.227 -4.206 1.00 91.75 277 LEU A CA 1
ATOM 2254 C C . LEU A 1 277 ? -8.813 -18.124 -5.241 1.00 91.75 277 LEU A C 1
ATOM 2256 O O . LEU A 1 277 ? -8.475 -18.429 -6.389 1.00 91.75 277 LEU A O 1
ATOM 2260 N N . TRP A 1 278 ? -8.906 -16.863 -4.819 1.00 91.31 278 TRP A N 1
ATOM 2261 C CA . TRP A 1 278 ? -8.614 -15.694 -5.651 1.00 91.31 278 TRP A CA 1
ATOM 2262 C C . TRP A 1 278 ? -7.171 -15.710 -6.181 1.00 91.31 278 TRP A C 1
ATOM 2264 O O . TRP A 1 278 ? -6.895 -15.437 -7.353 1.00 91.31 278 TRP A O 1
ATOM 2274 N N . ARG A 1 279 ? -6.215 -16.105 -5.342 1.00 86.69 279 ARG A N 1
ATOM 2275 C CA . ARG A 1 279 ? -4.802 -16.205 -5.706 1.00 86.69 279 ARG A CA 1
ATOM 2276 C C . ARG A 1 279 ? -4.554 -17.298 -6.752 1.00 86.69 279 ARG A C 1
ATOM 2278 O O . ARG A 1 279 ? -3.755 -17.107 -7.675 1.00 86.69 279 ARG A O 1
ATOM 2285 N N . ARG A 1 280 ? -5.233 -18.445 -6.632 1.00 83.88 280 ARG A N 1
ATOM 2286 C CA . ARG A 1 280 ? -5.156 -19.552 -7.604 1.00 83.88 280 ARG A CA 1
ATOM 2287 C C . ARG A 1 280 ? -5.794 -19.176 -8.941 1.00 83.88 280 ARG A C 1
ATOM 2289 O O . ARG A 1 280 ? -5.205 -19.472 -9.981 1.00 83.88 280 ARG A O 1
ATOM 2296 N N . SER A 1 281 ? -6.943 -18.497 -8.932 1.00 82.19 281 SER A N 1
ATOM 2297 C CA . SER A 1 281 ? -7.623 -18.057 -10.162 1.00 82.19 281 SER A CA 1
ATOM 2298 C C . SER A 1 281 ? -6.783 -17.044 -10.961 1.00 82.19 281 SER A C 1
ATOM 2300 O O . SER A 1 281 ? -6.800 -17.047 -12.198 1.00 82.19 281 SER A O 1
ATOM 2302 N N . ASN A 1 282 ? -5.947 -16.264 -10.270 1.00 78.56 282 ASN A N 1
ATOM 2303 C CA . ASN A 1 282 ? -5.031 -15.289 -10.864 1.00 78.56 282 ASN A CA 1
ATOM 2304 C C . ASN A 1 282 ? -3.598 -15.802 -11.118 1.00 78.56 282 ASN A C 1
ATOM 2306 O O . ASN A 1 282 ? -2.741 -15.016 -11.514 1.00 78.56 282 ASN A O 1
ATOM 2310 N N . LYS A 1 283 ? -3.337 -17.113 -10.960 1.00 66.69 283 LYS A N 1
ATOM 2311 C CA . LYS A 1 283 ? -2.034 -17.771 -11.209 1.00 66.69 283 LYS A CA 1
ATOM 2312 C C . LYS A 1 283 ? -0.836 -17.055 -10.579 1.00 66.69 283 LYS A C 1
ATOM 2314 O O . LYS A 1 283 ? 0.144 -16.718 -11.240 1.00 66.69 283 LYS A O 1
ATOM 2319 N N . ALA A 1 284 ? -0.919 -16.852 -9.272 1.00 54.97 284 ALA A N 1
ATOM 2320 C CA . ALA A 1 284 ? 0.173 -16.315 -8.477 1.00 54.97 284 ALA A CA 1
ATOM 2321 C C . ALA A 1 284 ? 1.485 -17.088 -8.638 1.00 54.97 284 ALA A C 1
ATOM 2323 O O . ALA A 1 284 ? 1.526 -18.299 -8.411 1.00 54.97 284 ALA A O 1
ATOM 2324 N N . VAL A 1 285 ? 2.582 -16.366 -8.860 1.00 49.91 285 VAL A N 1
ATOM 2325 C CA . VAL A 1 285 ? 3.902 -16.849 -8.448 1.00 49.91 285 VAL A CA 1
ATOM 2326 C C . VAL A 1 285 ? 3.867 -16.958 -6.923 1.00 49.91 285 VAL A C 1
ATOM 2328 O O . VAL A 1 285 ? 3.457 -16.016 -6.241 1.00 49.91 285 VAL A O 1
ATOM 2331 N N . GLN A 1 286 ? 4.231 -18.111 -6.357 1.00 42.31 286 GLN A N 1
ATOM 2332 C CA . GLN A 1 286 ? 4.437 -18.171 -4.914 1.00 42.31 286 GLN A CA 1
ATOM 2333 C C . GLN A 1 286 ? 5.620 -17.262 -4.563 1.00 42.31 286 GLN A C 1
ATOM 2335 O O . GLN A 1 286 ? 6.716 -17.518 -5.062 1.00 42.31 286 GLN A O 1
ATOM 2340 N N . PRO A 1 287 ? 5.468 -16.236 -3.701 1.00 43.41 287 PRO A N 1
ATOM 2341 C CA . PRO A 1 287 ? 6.633 -15.812 -2.953 1.00 43.41 287 PRO A CA 1
ATOM 2342 C C . PRO A 1 287 ? 7.079 -17.036 -2.169 1.00 43.41 287 PRO A C 1
ATOM 2344 O O . PRO A 1 287 ? 6.244 -17.773 -1.637 1.00 43.41 287 PRO A O 1
ATOM 2347 N N . SER A 1 288 ? 8.383 -17.266 -2.146 1.00 40.56 288 SER A N 1
ATOM 2348 C CA . SER A 1 288 ? 9.013 -18.306 -1.354 1.00 40.56 288 SER A CA 1
ATOM 2349 C C . SER A 1 288 ? 8.706 -18.079 0.129 1.00 40.56 288 SER A C 1
ATOM 2351 O O . SER A 1 288 ? 9.516 -17.525 0.866 1.00 40.56 288 SER A O 1
ATOM 2353 N N . GLN A 1 289 ? 7.532 -18.499 0.588 1.00 42.06 289 GLN A N 1
ATOM 2354 C CA . GLN A 1 289 ? 7.414 -18.986 1.944 1.00 42.06 289 GLN A CA 1
ATOM 2355 C C . GLN A 1 289 ? 8.136 -20.323 1.911 1.00 42.06 289 GLN A C 1
ATOM 2357 O O . GLN A 1 289 ? 7.634 -21.301 1.357 1.00 42.06 289 GLN A O 1
ATOM 2362 N N . GLY A 1 290 ? 9.377 -20.333 2.405 1.00 34.81 290 GLY A N 1
ATOM 2363 C CA . GLY A 1 290 ? 10.018 -21.586 2.783 1.00 34.81 290 GLY A CA 1
ATOM 2364 C C . GLY A 1 290 ? 9.004 -22.390 3.592 1.00 34.81 290 GLY A C 1
ATOM 2365 O O . GLY A 1 290 ? 8.303 -21.809 4.416 1.00 34.81 290 GLY A O 1
ATOM 2366 N N . GLY A 1 291 ? 8.857 -23.677 3.275 1.00 31.55 291 GLY A N 1
ATOM 2367 C CA . GLY A 1 291 ? 7.832 -24.571 3.815 1.00 31.55 291 GLY A CA 1
ATOM 2368 C C . GLY A 1 291 ? 7.934 -24.796 5.325 1.00 31.55 291 GLY A C 1
ATOM 2369 O O . GLY A 1 291 ? 8.231 -25.896 5.773 1.00 31.55 291 GLY A O 1
ATOM 2370 N N . GLN A 1 292 ? 7.688 -23.760 6.113 1.00 41.97 292 GLN A N 1
ATOM 2371 C CA . GLN A 1 292 ? 7.650 -23.781 7.562 1.00 41.97 292 GLN A CA 1
ATOM 2372 C C . GLN A 1 292 ? 6.425 -22.979 7.981 1.00 41.97 292 GLN A C 1
ATOM 2374 O O . GLN A 1 292 ? 6.449 -21.754 7.952 1.00 41.97 292 GLN A O 1
ATOM 2379 N N . ASN A 1 293 ? 5.331 -23.707 8.232 1.00 34.06 293 ASN A N 1
ATOM 2380 C CA . ASN A 1 293 ? 4.293 -23.443 9.248 1.00 34.06 293 ASN A CA 1
ATOM 2381 C C . ASN A 1 293 ? 3.004 -24.259 9.023 1.00 34.06 293 ASN A C 1
ATOM 2383 O O . ASN A 1 293 ? 2.037 -24.089 9.757 1.00 34.06 293 ASN A O 1
ATOM 2387 N N . THR A 1 294 ? 2.986 -25.212 8.086 1.00 34.03 294 THR A N 1
ATOM 2388 C CA . THR A 1 294 ? 1.962 -26.270 8.041 1.00 34.03 294 THR A CA 1
ATOM 2389 C C . THR A 1 294 ? 2.635 -27.646 7.921 1.00 34.03 294 THR A C 1
ATOM 2391 O O . THR A 1 294 ? 3.404 -27.862 6.987 1.00 34.03 294 THR A O 1
ATOM 2394 N N . PRO A 1 295 ? 2.396 -28.594 8.851 1.00 30.86 295 PRO A N 1
ATOM 2395 C CA . PRO A 1 295 ? 2.976 -29.940 8.795 1.00 30.86 295 PRO A CA 1
ATOM 2396 C C . PRO A 1 295 ? 2.263 -30.867 7.794 1.00 30.86 295 PRO A C 1
ATOM 2398 O O . PRO A 1 295 ? 2.554 -32.059 7.733 1.00 30.86 295 PRO A O 1
ATOM 2401 N N . THR A 1 296 ? 1.331 -30.355 6.992 1.00 39.28 296 THR A N 1
ATOM 2402 C CA . THR A 1 296 ? 0.589 -31.139 6.003 1.00 39.28 296 THR A CA 1
ATOM 2403 C C . THR A 1 296 ? 1.012 -30.764 4.589 1.00 39.28 296 THR A C 1
ATOM 2405 O O . THR A 1 296 ? 0.713 -29.686 4.079 1.00 39.28 296 THR A O 1
ATOM 2408 N N . HIS A 1 297 ? 1.714 -31.704 3.951 1.00 31.28 297 HIS A N 1
ATOM 2409 C CA . HIS A 1 297 ? 2.040 -31.698 2.528 1.00 31.28 297 HIS A CA 1
ATOM 2410 C C . HIS A 1 297 ? 0.829 -31.274 1.687 1.00 31.28 297 HIS A C 1
ATOM 2412 O O . HIS A 1 297 ? -0.212 -31.926 1.722 1.00 31.28 297 HIS A O 1
ATOM 2418 N N . THR A 1 298 ? 0.977 -30.225 0.875 1.00 36.28 298 THR A N 1
ATOM 2419 C CA . THR A 1 298 ? 0.057 -29.984 -0.241 1.00 36.28 298 THR A CA 1
ATOM 2420 C C . THR A 1 298 ? 0.382 -31.000 -1.343 1.00 36.28 298 THR A C 1
ATOM 2422 O O . THR A 1 298 ? 1.483 -30.942 -1.900 1.00 36.28 298 THR A O 1
ATOM 2425 N N . PRO A 1 299 ? -0.510 -31.943 -1.691 1.00 32.66 299 PRO A N 1
ATOM 2426 C CA . PRO A 1 299 ? -0.272 -32.843 -2.811 1.00 32.66 299 PRO A CA 1
ATOM 2427 C C . PRO A 1 299 ? -0.449 -32.045 -4.108 1.00 32.66 299 PRO A C 1
ATOM 2429 O O . PRO A 1 299 ? -1.510 -31.467 -4.336 1.00 32.66 299 PRO A O 1
ATOM 2432 N N . GLY A 1 300 ? 0.582 -31.994 -4.954 1.00 37.28 300 GLY A N 1
ATOM 2433 C CA . GLY A 1 300 ? 0.471 -31.462 -6.322 1.00 37.28 300 GLY A CA 1
ATOM 2434 C C . GLY A 1 300 ? 1.384 -30.290 -6.687 1.00 37.28 300 GLY A C 1
ATOM 2435 O O . GLY A 1 300 ? 1.333 -29.824 -7.822 1.00 37.28 300 GLY A O 1
ATOM 2436 N N . GLY A 1 301 ? 2.249 -29.823 -5.785 1.00 31.19 301 GLY A N 1
ATOM 2437 C CA . GLY A 1 301 ? 3.325 -28.906 -6.158 1.00 31.19 301 GLY A CA 1
ATOM 2438 C C . GLY A 1 301 ? 4.488 -29.673 -6.782 1.00 31.19 301 GLY A C 1
ATOM 2439 O O . GLY A 1 301 ? 5.340 -30.175 -6.055 1.00 31.19 301 GLY A O 1
ATOM 2440 N N . THR A 1 302 ? 4.543 -29.778 -8.111 1.00 30.61 302 THR A N 1
ATOM 2441 C CA . THR A 1 302 ? 5.772 -30.181 -8.809 1.00 30.61 302 THR A CA 1
ATOM 2442 C C . THR A 1 302 ? 6.867 -29.186 -8.447 1.00 30.61 302 THR A C 1
ATOM 2444 O O . THR A 1 302 ? 6.864 -28.045 -8.911 1.00 30.61 302 THR A O 1
ATOM 2447 N N . VAL A 1 303 ? 7.791 -29.612 -7.589 1.00 29.86 303 VAL A N 1
ATOM 2448 C CA . VAL A 1 303 ? 9.064 -28.929 -7.387 1.00 29.86 303 VAL A CA 1
ATOM 2449 C C . VAL A 1 303 ? 9.748 -28.913 -8.748 1.00 29.86 303 VAL A C 1
ATOM 2451 O O . VAL A 1 303 ? 10.055 -29.962 -9.310 1.00 29.86 303 VAL A O 1
ATOM 2454 N N . ILE A 1 304 ? 9.950 -27.721 -9.309 1.00 34.12 304 ILE A N 1
ATOM 2455 C CA . ILE A 1 304 ? 10.880 -27.542 -10.421 1.00 34.12 304 ILE A CA 1
ATOM 2456 C C . ILE A 1 304 ? 12.267 -27.748 -9.813 1.00 34.12 304 ILE A C 1
ATOM 2458 O O . ILE A 1 304 ? 12.904 -26.805 -9.339 1.00 34.12 304 ILE A O 1
ATOM 2462 N N . GLU A 1 305 ? 12.715 -29.002 -9.764 1.00 29.16 305 GLU A N 1
ATOM 2463 C CA . GLU A 1 305 ? 14.118 -29.307 -9.541 1.00 29.16 305 GLU A CA 1
ATOM 2464 C C . GLU A 1 305 ? 14.898 -28.622 -10.662 1.00 29.16 305 GLU A C 1
ATOM 2466 O O . GLU A 1 305 ? 14.755 -28.932 -11.847 1.00 29.16 305 GLU A O 1
ATOM 2471 N N . ARG A 1 306 ? 15.706 -27.624 -10.292 1.00 28.59 306 ARG A N 1
ATOM 2472 C CA . ARG A 1 306 ? 16.703 -27.063 -11.199 1.00 28.59 306 ARG A CA 1
ATOM 2473 C C . ARG A 1 306 ? 17.579 -28.222 -11.655 1.00 28.59 306 ARG A C 1
ATOM 2475 O O . ARG A 1 306 ? 18.308 -28.788 -10.846 1.00 28.59 306 ARG A O 1
ATOM 2482 N N . SER A 1 307 ? 17.520 -28.549 -12.945 1.00 30.61 307 SER A N 1
ATOM 2483 C CA . SER A 1 307 ? 18.416 -29.521 -13.557 1.00 30.61 307 SER A CA 1
ATOM 2484 C C . SER A 1 307 ? 19.859 -29.069 -13.327 1.00 30.61 307 SER A C 1
ATOM 2486 O O . SER A 1 307 ? 20.367 -28.169 -14.005 1.00 30.61 307 SER A O 1
ATOM 2488 N N . VAL A 1 308 ? 20.531 -29.679 -12.358 1.00 32.62 308 VAL A N 1
ATOM 2489 C CA . VAL A 1 308 ? 21.983 -29.633 -12.272 1.00 32.62 308 VAL A CA 1
ATOM 2490 C C . VAL A 1 308 ? 22.475 -30.401 -13.490 1.00 32.62 308 VAL A C 1
ATOM 2492 O O . VAL A 1 308 ? 22.307 -31.616 -13.585 1.00 32.62 308 VAL A O 1
ATOM 2495 N N . ARG A 1 309 ? 23.034 -29.682 -14.469 1.00 32.12 309 ARG A N 1
ATOM 2496 C CA . ARG A 1 309 ? 23.790 -30.297 -15.561 1.00 32.12 309 ARG A CA 1
ATOM 2497 C C . ARG A 1 309 ? 24.884 -31.151 -14.923 1.00 32.12 309 ARG A C 1
ATOM 2499 O O . ARG A 1 309 ? 25.843 -30.609 -14.381 1.00 32.12 309 ARG A O 1
ATOM 2506 N N . GLN A 1 310 ? 24.743 -32.472 -14.995 1.00 32.88 310 GLN A N 1
ATOM 2507 C CA . GLN A 1 310 ? 25.821 -33.408 -14.698 1.00 32.88 310 GLN A CA 1
ATOM 2508 C C . GLN A 1 310 ? 26.902 -33.257 -15.775 1.00 32.88 310 GLN A C 1
ATOM 2510 O O . GLN A 1 310 ? 26.930 -33.969 -16.776 1.00 32.88 310 GLN A O 1
ATOM 2515 N N . GLY A 1 311 ? 27.792 -32.286 -15.584 1.00 31.23 311 GLY A N 1
ATOM 2516 C CA . GLY A 1 311 ? 29.109 -32.311 -16.198 1.00 31.23 311 GLY A CA 1
ATOM 2517 C C . GLY A 1 311 ? 29.938 -33.367 -15.477 1.00 31.23 311 GLY A C 1
ATOM 2518 O O . GLY A 1 311 ? 30.208 -33.229 -14.287 1.00 31.23 311 GLY A O 1
ATOM 2519 N N . LYS A 1 312 ? 30.314 -34.436 -16.184 1.00 34.16 312 LYS A N 1
ATOM 2520 C CA . LYS A 1 312 ? 31.295 -35.423 -15.718 1.00 34.16 312 LYS A CA 1
ATOM 2521 C C . LYS A 1 312 ? 32.619 -34.709 -15.418 1.00 34.16 312 LYS A C 1
ATOM 2523 O O . LYS A 1 312 ? 33.386 -34.431 -16.334 1.00 34.16 312 LYS A O 1
ATOM 2528 N N . LEU A 1 313 ? 32.884 -34.430 -14.146 1.00 32.88 313 LEU A N 1
ATOM 2529 C CA . LEU A 1 313 ? 34.217 -34.112 -13.645 1.00 32.88 313 LEU A CA 1
ATOM 2530 C C . LEU A 1 313 ? 34.907 -35.431 -13.293 1.00 32.88 313 LEU A C 1
ATOM 2532 O O . LEU A 1 313 ? 34.413 -36.206 -12.475 1.00 32.88 313 LEU A O 1
ATOM 2536 N N . GLN A 1 314 ? 36.022 -35.710 -13.965 1.00 34.56 314 GLN A N 1
ATOM 2537 C CA . GLN A 1 314 ? 36.907 -36.817 -13.614 1.00 34.56 314 GLN A CA 1
ATOM 2538 C C . GLN A 1 314 ? 37.558 -36.535 -12.247 1.00 34.56 314 GLN A C 1
ATOM 2540 O O . GLN A 1 314 ? 37.882 -35.379 -11.964 1.00 34.56 314 GLN A O 1
ATOM 2545 N N . PRO A 1 315 ? 37.771 -37.551 -11.394 1.00 32.81 315 PRO A N 1
ATOM 2546 C CA . PRO A 1 315 ? 38.374 -37.342 -10.086 1.00 32.81 315 PRO A CA 1
ATOM 2547 C C . PRO A 1 315 ? 39.865 -37.014 -10.233 1.00 32.81 315 PRO A C 1
ATOM 2549 O O . PRO A 1 315 ? 40.668 -37.854 -10.644 1.00 32.81 315 PRO A O 1
ATOM 2552 N N . ALA A 1 316 ? 40.242 -35.787 -9.873 1.00 33.66 316 ALA A N 1
ATOM 2553 C CA . ALA A 1 316 ? 41.633 -35.420 -9.661 1.00 33.66 316 ALA A CA 1
ATOM 2554 C C . ALA A 1 316 ? 42.151 -36.116 -8.390 1.00 33.66 316 ALA A C 1
ATOM 2556 O O . ALA A 1 316 ? 41.583 -35.970 -7.307 1.00 33.66 316 ALA A O 1
ATOM 2557 N N . LYS A 1 317 ? 43.232 -36.889 -8.533 1.00 33.62 317 LYS A N 1
ATOM 2558 C CA . LYS A 1 317 ? 43.998 -37.472 -7.425 1.00 33.62 317 LYS A CA 1
ATOM 2559 C C . LYS A 1 317 ? 44.585 -36.348 -6.564 1.00 33.62 317 LYS A C 1
ATOM 2561 O O . LYS A 1 317 ? 45.516 -35.674 -6.990 1.00 33.62 317 LYS A O 1
ATOM 2566 N N . LEU A 1 318 ? 44.069 -36.188 -5.348 1.00 31.02 318 LEU A N 1
ATOM 2567 C CA . LEU A 1 318 ? 44.710 -35.426 -4.278 1.00 31.02 318 LEU A CA 1
ATOM 2568 C C . LEU A 1 318 ? 45.717 -36.339 -3.570 1.00 31.02 318 LEU A C 1
ATOM 2570 O O . LEU A 1 318 ? 45.345 -37.245 -2.828 1.00 31.02 318 LEU A O 1
ATOM 2574 N N . THR A 1 319 ? 47.002 -36.122 -3.834 1.00 34.81 319 THR A N 1
ATOM 2575 C CA . THR A 1 319 ? 48.102 -36.677 -3.043 1.00 34.81 319 THR A CA 1
ATOM 2576 C C . THR A 1 319 ? 48.248 -35.867 -1.758 1.00 34.81 319 THR A C 1
ATOM 2578 O O . THR A 1 319 ? 48.554 -34.677 -1.808 1.00 34.81 319 THR A O 1
ATOM 2581 N N . LEU A 1 320 ? 48.019 -36.518 -0.618 1.00 33.94 320 LEU A N 1
ATOM 2582 C CA . LEU A 1 320 ? 48.301 -35.991 0.717 1.00 33.94 320 LEU A CA 1
ATOM 2583 C C . LEU A 1 320 ? 49.822 -35.910 0.917 1.00 33.94 320 LEU A C 1
ATOM 2585 O O . LEU A 1 320 ? 50.505 -36.933 0.900 1.00 33.94 320 LEU A O 1
ATOM 2589 N N . GLY A 1 321 ? 50.343 -34.693 1.078 1.00 42.34 321 GLY A N 1
ATOM 2590 C CA . GLY A 1 321 ? 51.695 -34.447 1.586 1.00 42.34 321 GLY A CA 1
ATOM 2591 C C . GLY A 1 321 ? 51.725 -34.491 3.123 1.00 42.34 321 GLY A C 1
ATOM 2592 O O . GLY A 1 321 ? 50.683 -34.284 3.750 1.00 42.34 321 GLY A O 1
ATOM 2593 N N . PRO A 1 322 ? 52.882 -34.786 3.741 1.00 39.66 322 PRO A N 1
ATOM 2594 C CA . PRO A 1 322 ? 52.974 -35.032 5.175 1.00 39.66 322 PRO A CA 1
ATOM 2595 C C . PRO A 1 322 ? 52.896 -33.745 6.007 1.00 39.66 322 PRO A C 1
ATOM 2597 O O . PRO A 1 322 ? 53.426 -32.698 5.639 1.00 39.66 322 PRO A O 1
ATOM 2600 N N . SER A 1 323 ? 52.240 -33.878 7.158 1.00 40.62 323 SER A N 1
ATOM 2601 C CA . SER A 1 323 ? 52.083 -32.866 8.204 1.00 40.62 323 SER A CA 1
ATOM 2602 C C . SER A 1 323 ? 53.383 -32.692 9.005 1.00 40.62 323 SER A C 1
ATOM 2604 O O . SER A 1 323 ? 53.980 -33.707 9.371 1.00 40.62 323 SER A O 1
ATOM 2606 N N . PRO A 1 324 ? 53.809 -31.465 9.356 1.00 45.06 324 PRO A N 1
ATOM 2607 C CA . PRO A 1 324 ? 54.836 -31.263 10.368 1.00 45.06 324 PRO A CA 1
ATOM 2608 C C . PRO A 1 324 ? 54.237 -31.240 11.787 1.00 45.06 324 PRO A C 1
ATOM 2610 O O . PRO A 1 324 ? 53.112 -30.790 12.008 1.00 45.06 324 PRO A O 1
ATOM 2613 N N . VAL A 1 325 ? 55.017 -31.792 12.716 1.00 46.03 325 VAL A N 1
ATOM 2614 C CA . VAL A 1 325 ? 54.805 -31.969 14.168 1.00 46.03 325 VAL A CA 1
ATOM 2615 C C . VAL A 1 325 ? 55.333 -30.722 14.924 1.00 46.03 325 VAL A C 1
ATOM 2617 O O . VAL A 1 325 ? 56.114 -29.977 14.330 1.00 46.03 325 VAL A O 1
ATOM 2620 N N . PRO A 1 326 ? 54.906 -30.444 16.179 1.00 49.09 326 PRO A N 1
ATOM 2621 C CA . PRO A 1 326 ? 55.006 -29.124 16.803 1.00 49.09 326 PRO A CA 1
ATOM 2622 C C . PRO A 1 326 ? 56.171 -28.971 17.802 1.00 49.09 326 PRO A C 1
ATOM 2624 O O . PRO A 1 326 ? 56.593 -29.934 18.434 1.00 49.09 326 PRO A O 1
ATOM 2627 N N . GLU A 1 327 ? 56.587 -27.724 18.024 1.00 38.09 327 GLU A N 1
ATOM 2628 C CA . GLU A 1 327 ? 57.346 -27.226 19.188 1.00 38.09 327 GLU A CA 1
ATOM 2629 C C . GLU A 1 327 ? 56.472 -26.080 19.766 1.00 38.09 327 GLU A C 1
ATOM 2631 O O . GLU A 1 327 ? 56.013 -25.241 18.996 1.00 38.09 327 GLU A O 1
ATOM 2636 N N . GLY A 1 328 ? 55.975 -26.038 21.014 1.00 35.53 328 GLY A N 1
ATOM 2637 C CA . GLY A 1 328 ? 56.650 -26.157 22.318 1.00 35.53 328 GLY A CA 1
ATOM 2638 C C . GLY A 1 328 ? 57.482 -24.887 22.562 1.00 35.53 328 GLY A C 1
ATOM 2639 O O . GLY A 1 328 ? 58.372 -24.639 21.770 1.00 35.53 328 GLY A O 1
ATOM 2640 N N . SER A 1 329 ? 57.320 -24.016 23.565 1.00 36.50 329 SER A N 1
ATOM 2641 C CA . SER A 1 329 ? 56.578 -23.975 24.834 1.00 36.50 329 SER A CA 1
ATOM 2642 C C . SER A 1 329 ? 56.798 -22.587 25.488 1.00 36.50 329 SER A C 1
ATOM 2644 O O . SER A 1 329 ? 57.825 -21.977 25.203 1.00 36.50 329 SER A O 1
ATOM 2646 N N . ALA A 1 330 ? 55.934 -22.220 26.452 1.00 37.12 330 ALA A N 1
ATOM 2647 C CA . ALA A 1 330 ? 56.181 -21.305 27.593 1.00 37.12 330 ALA A CA 1
ATOM 2648 C C . ALA A 1 330 ? 56.179 -19.781 27.270 1.00 37.12 330 ALA A C 1
ATOM 2650 O O . ALA A 1 330 ? 56.654 -19.373 26.222 1.00 37.12 330 ALA A O 1
ATOM 2651 N N . ASP A 1 331 ? 55.585 -18.863 28.041 1.00 38.06 331 ASP A N 1
ATOM 2652 C CA . ASP A 1 331 ? 55.352 -18.805 29.488 1.00 38.06 331 ASP A CA 1
ATOM 2653 C C . ASP A 1 331 ? 54.084 -18.011 29.868 1.00 38.06 331 ASP A C 1
ATOM 2655 O O . ASP A 1 331 ? 53.551 -17.205 29.103 1.00 38.06 331 ASP A O 1
ATOM 2659 N N . ALA A 1 332 ? 53.622 -18.282 31.088 1.00 42.47 332 ALA A N 1
ATOM 2660 C CA . ALA A 1 332 ? 52.482 -17.692 31.773 1.00 42.47 332 ALA A CA 1
ATOM 2661 C C . ALA A 1 332 ? 52.839 -16.382 32.493 1.00 42.47 332 ALA A C 1
ATOM 2663 O O . ALA A 1 332 ? 53.947 -16.258 32.997 1.00 42.47 332 ALA A O 1
ATOM 2664 N N . GLU A 1 333 ? 51.858 -15.498 32.699 1.00 40.16 333 GLU A N 1
ATOM 2665 C CA . GLU A 1 333 ? 51.672 -14.887 34.022 1.00 40.16 333 GLU A CA 1
ATOM 2666 C C . GLU A 1 333 ? 50.245 -14.359 34.203 1.00 40.16 333 GLU A C 1
ATOM 2668 O O . GLU A 1 333 ? 49.687 -13.656 33.361 1.00 40.16 333 GLU A O 1
ATOM 2673 N N . ALA A 1 334 ? 49.652 -14.772 35.318 1.00 45.34 334 ALA A N 1
ATOM 2674 C CA . ALA A 1 334 ? 48.360 -14.355 35.820 1.00 45.34 334 ALA A CA 1
ATOM 2675 C C . ALA A 1 334 ? 48.543 -13.164 36.768 1.00 45.34 334 ALA A C 1
ATOM 2677 O O . ALA A 1 334 ? 49.486 -13.147 37.553 1.00 45.34 334 ALA A O 1
ATOM 2678 N N . ALA A 1 335 ? 47.588 -12.239 36.773 1.00 48.44 335 ALA A N 1
ATOM 2679 C CA . ALA A 1 335 ? 47.325 -11.399 37.934 1.00 48.44 335 ALA A CA 1
ATOM 2680 C C . ALA A 1 335 ? 45.832 -11.061 37.983 1.00 48.44 335 ALA A C 1
ATOM 2682 O O . ALA A 1 335 ? 45.319 -10.230 37.237 1.00 48.44 335 ALA A O 1
ATOM 2683 N N . ASP A 1 336 ? 45.168 -11.800 38.859 1.00 53.66 336 ASP A N 1
ATOM 2684 C CA . ASP A 1 336 ? 43.901 -11.492 39.505 1.00 53.66 336 ASP A CA 1
ATOM 2685 C C . ASP A 1 336 ? 44.102 -10.291 40.452 1.00 53.66 336 ASP A C 1
ATOM 2687 O O . ASP A 1 336 ? 45.195 -10.170 41.012 1.00 53.66 336 ASP A O 1
ATOM 2691 N N . LEU A 1 337 ? 43.082 -9.443 40.648 1.00 48.97 337 LEU A N 1
ATOM 2692 C CA . LEU A 1 337 ? 42.686 -8.847 41.943 1.00 48.97 337 LEU A CA 1
ATOM 2693 C C . LEU A 1 337 ? 41.672 -7.692 41.781 1.00 48.97 337 LEU A C 1
ATOM 2695 O O . LEU A 1 337 ? 42.018 -6.617 41.295 1.00 48.97 337 LEU A O 1
ATOM 2699 N N . GLN A 1 338 ? 40.492 -7.961 42.358 1.00 51.06 338 GLN A N 1
ATOM 2700 C CA . GLN A 1 338 ? 39.525 -7.080 43.049 1.00 51.06 338 GLN A CA 1
ATOM 2701 C C . GLN A 1 338 ? 38.644 -6.111 42.258 1.00 51.06 338 GLN A C 1
ATOM 2703 O O . GLN A 1 338 ? 39.142 -5.106 41.709 1.00 51.06 338 GLN A O 1
#

Radius of gyration: 28.78 Å; chains: 1; bounding box: 81×70×76 Å

pLDDT: mean 80.03, std 20.6, range [28.59, 98.0]

Secondary structure (DSSP, 8-state):
-HHHHIIIIIT-HHHHHHHHHHHHHHHHTTT-EEE-GGG-EEEHHHHTT-HHHHHH--GGGHHHHHH---GGGHHHHHHHHHHHTT-PPEE-S--EEE--SPBPSSTTT--B--TT-SB-TTT--BGGG----SS-TT----SSS-B--TTTS--HHHHHHHHHHTS-HHHHHHHHHTGGGEEEEEEEEE-SEEEEEE-TTS-EEEEEETTTT--B--TTS-S-GGGG-B---GGGS-TTTS-S-SEEEEEEEEESS-PBPTTS-BHHHHHHHHHHHHHHHTTPPPP---S-S--S--TT--------------------PPPPPP------------

InterPro domains:
  IPR050135 Deoxyguanosinetriphosphate triphosphohydrolase-like [PTHR11373] (2-266)

Organism: NCBI:txid141414